Protein AF-A0AA42ZTS9-F1 (afdb_monomer)

pLDDT: mean 89.36, std 8.16, range [52.62, 97.88]

Sequence (287 aa):
LTEVYHARNALLFEAGFRDSETYERRFGPFAGTAGKYPSGHWLADGPSRFSRLIVNGEGRAWLFFPCSGEAECAYGPAGTGLQPAGAGTGAQWRASLAPGAGMPLEVTIARAEGGRLTLRANDRSTVFAKVPPPIDPAPAARSLVYLGPFAQVACQGPYAKVRQVWLWREGGRLYAVGIFAPLVAGRHAGFVQPVLLGEGARKGEAWTFDWERNGRSWTATIALSRPKPVLTLTRAGQAPEHAALEAAPVFRDEAIEFAPLTAKADWDHWFEIMLVGHFSAGDIPAC

Foldseek 3Di:
DVVLVQVQQQQLVCLCQAAPVSVCVVQNAQPADPLQALAAKWAFPDDDQWGIWHAHNQQWIKIWGDDDDNGIFIFGFDDRHWDDPDPDGRFKTWGWTHGPDDGTWIWMWGQDPPRWIWIDTDPDITIIDGDHRPYDPDHAAALKAWPAKWWDWDDDPQKIFIWMWTWIDRPPKIFIKIFTDIDGAQDKDPFTAIHGQGIFDDDPQWTKTWDDDPNWIKIWIWGCDPPFIKIWIDTPPDDIDIDGIDRDDQFDDSLRVSQPHRDVVSVCVSCVSSRVVDGTIGGHHHD

Solvent-accessible surface area (backbone atoms only — not comparable to full-atom values): 15553 Å² total; per-residue (Å²): 114,66,66,61,51,44,53,39,34,30,53,53,47,52,31,43,33,50,34,71,68,44,31,35,71,72,59,43,59,61,87,38,65,84,75,68,44,87,47,47,34,27,35,41,68,62,98,58,76,49,48,36,41,37,26,16,23,81,26,39,41,35,46,27,25,76,72,47,97,93,17,49,43,57,26,36,58,33,89,89,28,55,38,74,68,60,97,63,84,75,43,42,28,34,35,45,23,31,39,93,71,77,75,65,46,61,34,37,42,30,67,40,81,92,75,24,38,36,39,36,43,86,98,44,77,42,45,26,38,73,48,82,70,85,46,55,93,76,63,78,80,60,59,32,42,79,76,47,43,29,16,37,76,46,73,57,78,73,29,26,39,38,43,34,36,38,38,34,38,41,91,91,41,41,34,38,36,32,38,83,45,80,42,58,35,59,36,77,43,74,75,41,63,65,41,83,41,48,67,30,52,72,57,91,78,28,29,38,25,66,48,75,58,96,94,38,58,36,37,40,36,42,27,78,44,86,98,44,34,35,40,39,43,36,42,81,98,51,79,72,44,78,45,70,30,41,88,43,63,71,60,76,44,67,77,65,77,43,59,63,39,40,40,69,66,42,44,51,57,47,52,66,52,46,52,63,94,42,55,44,45,40,64,35,67,72,110

Structure (mmCIF, N/CA/C/O backbone):
data_AF-A0AA42ZTS9-F1
#
_entry.id   AF-A0AA42ZTS9-F1
#
loop_
_atom_site.group_PDB
_atom_site.id
_atom_site.type_symbol
_atom_site.label_atom_id
_atom_site.label_alt_id
_atom_site.label_comp_id
_atom_site.label_asym_id
_atom_site.label_entity_id
_atom_site.label_seq_id
_atom_site.pdbx_PDB_ins_code
_atom_site.Cartn_x
_atom_site.Cartn_y
_atom_site.Cartn_z
_atom_site.occupancy
_atom_site.B_iso_or_equiv
_atom_site.auth_seq_id
_atom_site.auth_comp_id
_atom_site.auth_asym_id
_atom_site.auth_atom_id
_atom_site.pdbx_PDB_model_num
ATOM 1 N N . LEU A 1 1 ? 18.422 -4.477 12.250 1.00 55.66 1 LEU A N 1
ATOM 2 C CA . LEU A 1 1 ? 17.834 -3.495 11.302 1.00 55.66 1 LEU A CA 1
ATOM 3 C C . LEU A 1 1 ? 17.889 -3.995 9.859 1.00 55.66 1 LEU A C 1
ATOM 5 O O . LEU A 1 1 ? 16.883 -3.874 9.178 1.00 55.66 1 LEU A O 1
ATOM 9 N N . THR A 1 2 ? 18.996 -4.592 9.405 1.00 71.69 2 THR A N 1
ATOM 10 C CA . THR A 1 2 ? 19.139 -5.147 8.044 1.00 71.69 2 THR A CA 1
ATOM 11 C C . THR A 1 2 ? 18.210 -6.333 7.769 1.00 71.69 2 THR A C 1
ATOM 13 O O . THR A 1 2 ? 17.468 -6.284 6.800 1.00 71.69 2 THR A O 1
ATOM 16 N N . GLU A 1 3 ? 18.153 -7.347 8.638 1.00 77.06 3 GLU A N 1
ATOM 17 C CA . GLU A 1 3 ? 17.309 -8.540 8.409 1.00 77.06 3 GLU A CA 1
ATOM 18 C C . GLU A 1 3 ? 15.811 -8.216 8.307 1.00 77.06 3 GLU A C 1
ATOM 20 O O . GLU A 1 3 ? 15.163 -8.618 7.347 1.00 77.06 3 GLU A O 1
ATOM 25 N N . VAL A 1 4 ? 15.273 -7.413 9.233 1.00 79.62 4 VAL A N 1
ATOM 26 C CA . VAL A 1 4 ? 13.866 -6.965 9.195 1.00 79.62 4 VAL A CA 1
ATOM 27 C C . VAL A 1 4 ? 13.576 -6.134 7.941 1.00 79.62 4 VAL A C 1
ATOM 29 O O . VAL A 1 4 ? 12.527 -6.291 7.326 1.00 79.62 4 VAL A O 1
ATOM 32 N N . TYR A 1 5 ? 14.511 -5.274 7.522 1.00 78.12 5 TYR A N 1
ATOM 33 C CA . TYR A 1 5 ? 14.383 -4.509 6.280 1.00 78.12 5 TYR A CA 1
ATOM 34 C C . TYR A 1 5 ? 14.333 -5.424 5.046 1.00 78.12 5 TYR A C 1
ATOM 36 O O . TYR A 1 5 ? 13.496 -5.232 4.166 1.00 78.12 5 TYR A O 1
ATOM 44 N N . HIS A 1 6 ? 15.193 -6.442 5.001 1.00 80.44 6 HIS A N 1
ATOM 45 C CA . HIS A 1 6 ? 15.236 -7.422 3.919 1.00 80.44 6 HIS A CA 1
ATOM 46 C C . HIS A 1 6 ? 13.965 -8.276 3.866 1.00 80.44 6 HIS A C 1
ATOM 48 O O . HIS A 1 6 ? 13.361 -8.383 2.800 1.00 80.44 6 HIS A O 1
ATOM 54 N N . ALA A 1 7 ? 13.506 -8.786 5.012 1.00 83.75 7 ALA A N 1
ATOM 55 C CA . ALA A 1 7 ? 12.255 -9.535 5.123 1.00 83.75 7 ALA A CA 1
ATOM 56 C C . ALA A 1 7 ? 11.049 -8.691 4.683 1.00 83.75 7 ALA A C 1
ATOM 58 O O . ALA A 1 7 ? 10.241 -9.134 3.873 1.00 83.75 7 ALA A O 1
ATOM 59 N N . ARG A 1 8 ? 10.972 -7.430 5.130 1.00 86.25 8 ARG A N 1
ATOM 60 C CA . ARG A 1 8 ? 9.928 -6.484 4.710 1.00 86.25 8 ARG A CA 1
ATOM 61 C C . ARG A 1 8 ? 9.909 -6.266 3.197 1.00 86.25 8 ARG A C 1
ATOM 63 O O . ARG A 1 8 ? 8.836 -6.229 2.601 1.00 86.25 8 ARG A O 1
ATOM 70 N N . ASN A 1 9 ? 11.071 -6.107 2.565 1.00 82.88 9 ASN A N 1
ATOM 71 C CA . ASN A 1 9 ? 11.133 -5.910 1.117 1.00 82.88 9 ASN A CA 1
ATOM 72 C C . ASN A 1 9 ? 10.752 -7.173 0.341 1.00 82.88 9 ASN A C 1
ATOM 74 O O . ASN A 1 9 ? 10.030 -7.053 -0.644 1.00 82.88 9 ASN A O 1
ATOM 78 N N . ALA A 1 10 ? 11.183 -8.356 0.793 1.00 84.94 10 ALA A N 1
ATOM 79 C CA . ALA A 1 10 ? 10.781 -9.631 0.198 1.00 84.94 10 ALA A CA 1
ATOM 80 C C . ALA A 1 10 ? 9.255 -9.805 0.250 1.00 84.94 10 ALA A C 1
ATOM 82 O O . ALA A 1 10 ? 8.614 -9.981 -0.783 1.00 84.94 10 ALA A O 1
ATOM 83 N N . LEU A 1 11 ? 8.665 -9.609 1.430 1.00 87.62 11 LEU A N 1
ATOM 84 C CA . LEU A 1 11 ? 7.222 -9.682 1.642 1.00 87.62 11 LEU A CA 1
ATOM 85 C C . LEU A 1 11 ? 6.450 -8.681 0.770 1.00 87.62 11 LEU A C 1
ATOM 87 O O . LEU A 1 11 ? 5.483 -9.043 0.099 1.00 87.62 11 LEU A O 1
ATOM 91 N N . LEU A 1 12 ? 6.883 -7.415 0.726 1.00 85.94 12 LEU A N 1
ATOM 92 C CA . LEU A 1 12 ? 6.269 -6.417 -0.153 1.00 85.94 12 LEU A CA 1
ATOM 93 C C . LEU A 1 12 ? 6.398 -6.798 -1.622 1.00 85.94 12 LEU A C 1
ATOM 95 O O . LEU A 1 12 ? 5.462 -6.558 -2.382 1.00 85.94 12 LEU A O 1
ATOM 99 N N . PHE A 1 13 ? 7.547 -7.323 -2.039 1.00 85.75 13 PHE A N 1
ATOM 100 C CA . PHE A 1 13 ? 7.760 -7.770 -3.405 1.00 85.75 13 PHE A CA 1
ATOM 101 C C . PHE A 1 13 ? 6.762 -8.874 -3.760 1.00 85.75 13 PHE A C 1
ATOM 103 O O . PHE A 1 13 ? 5.952 -8.672 -4.662 1.00 85.75 13 PHE A O 1
ATOM 110 N N . GLU A 1 14 ? 6.740 -9.968 -2.999 1.00 85.81 14 GLU A N 1
ATOM 111 C CA . GLU A 1 14 ? 5.834 -11.106 -3.195 1.00 85.81 14 GLU A CA 1
ATOM 112 C C . GLU A 1 14 ? 4.365 -10.677 -3.225 1.00 85.81 14 GLU A C 1
ATOM 114 O O . GLU A 1 14 ? 3.624 -11.021 -4.150 1.00 85.81 14 GLU A O 1
ATOM 119 N N . ALA A 1 15 ? 3.952 -9.836 -2.274 1.00 86.56 15 ALA A N 1
ATOM 120 C CA . ALA A 1 15 ? 2.592 -9.318 -2.213 1.00 86.56 15 ALA A CA 1
ATOM 121 C C . ALA A 1 15 ? 2.181 -8.591 -3.505 1.00 86.56 15 ALA A C 1
ATOM 123 O O . ALA A 1 15 ? 1.049 -8.741 -3.958 1.00 86.56 15 ALA A O 1
ATOM 124 N N . GLY A 1 16 ? 3.100 -7.848 -4.133 1.00 87.19 16 GLY A N 1
ATOM 125 C CA . GLY A 1 16 ? 2.846 -7.116 -5.377 1.00 87.19 16 GLY A CA 1
ATOM 126 C C . GLY A 1 16 ? 2.554 -7.996 -6.598 1.00 87.19 16 GLY A C 1
ATOM 127 O O . GLY A 1 16 ? 1.959 -7.502 -7.553 1.00 87.19 16 GLY A O 1
ATOM 128 N N . PHE A 1 17 ? 2.943 -9.274 -6.574 1.00 87.88 17 PHE A N 1
ATOM 129 C CA . PHE A 1 17 ? 2.731 -10.229 -7.673 1.00 87.88 17 PHE A CA 1
ATOM 130 C C . PHE A 1 17 ? 1.803 -11.389 -7.299 1.00 87.88 17 PHE A C 1
ATOM 132 O O . PHE A 1 17 ? 1.593 -12.285 -8.106 1.00 87.88 17 PHE A O 1
ATOM 139 N N . ARG A 1 18 ? 1.216 -11.372 -6.100 1.00 84.88 18 ARG A N 1
ATOM 140 C CA . ARG A 1 18 ? 0.368 -12.455 -5.589 1.00 84.88 18 ARG A CA 1
ATOM 141 C C . ARG A 1 18 ? -0.817 -12.794 -6.497 1.00 84.88 18 ARG A C 1
ATOM 143 O O . ARG A 1 18 ? -1.158 -13.958 -6.662 1.00 84.88 18 ARG A O 1
ATOM 150 N N . ASP A 1 19 ? -1.491 -11.776 -7.022 1.00 85.19 19 ASP A N 1
ATOM 1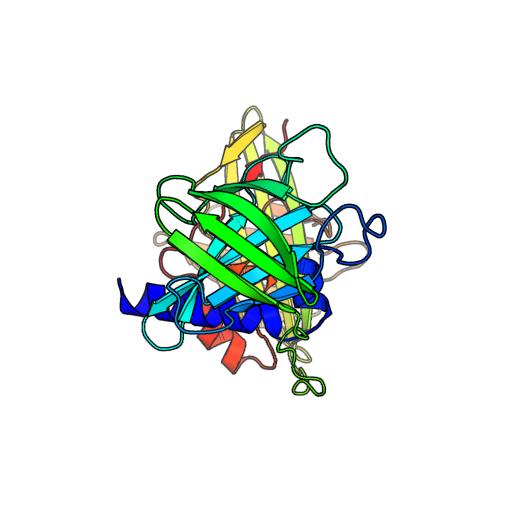51 C CA . ASP A 1 19 ? -2.687 -11.910 -7.854 1.00 85.19 19 ASP A CA 1
ATOM 152 C C . ASP A 1 19 ? -2.846 -10.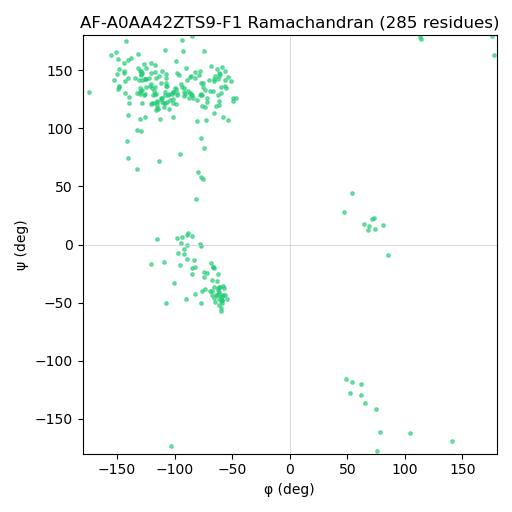690 -8.775 1.00 85.19 19 ASP A C 1
ATOM 154 O O . ASP A 1 19 ? -2.234 -9.641 -8.553 1.00 85.19 19 ASP A O 1
ATOM 158 N N . SER A 1 20 ? -3.678 -10.818 -9.814 1.00 85.31 20 SER A N 1
ATOM 159 C CA . SER A 1 20 ? -3.902 -9.748 -10.794 1.00 85.31 20 SER A CA 1
ATOM 160 C C . SER A 1 20 ? -4.490 -8.477 -10.181 1.00 85.31 20 SER A C 1
ATOM 162 O O . SER A 1 20 ? -4.090 -7.386 -10.577 1.00 85.31 20 SER A O 1
ATOM 164 N N . GLU A 1 21 ? -5.381 -8.600 -9.194 1.00 83.19 21 GLU A N 1
ATOM 165 C CA . GLU A 1 21 ? -5.999 -7.452 -8.516 1.00 83.19 21 GLU A CA 1
ATOM 166 C C . GLU A 1 21 ? -4.947 -6.622 -7.764 1.00 83.19 21 GLU A C 1
ATOM 168 O O . GLU A 1 21 ? -4.929 -5.396 -7.826 1.00 83.19 21 GLU A O 1
ATOM 173 N N . THR A 1 22 ? -4.029 -7.288 -7.070 1.00 85.00 22 THR A N 1
ATOM 174 C CA . THR A 1 22 ? -2.967 -6.655 -6.287 1.00 85.00 22 THR A CA 1
ATOM 175 C C . THR A 1 22 ? -1.895 -6.077 -7.195 1.00 85.00 22 THR A C 1
ATOM 177 O O . THR A 1 22 ? -1.424 -4.967 -6.945 1.00 85.00 22 THR A O 1
ATOM 180 N N . TYR A 1 23 ? -1.570 -6.779 -8.281 1.00 88.88 23 TYR A N 1
ATOM 181 C CA . TYR A 1 23 ? -0.681 -6.279 -9.322 1.00 88.88 23 TYR A CA 1
ATOM 182 C C . TYR A 1 23 ? -1.224 -4.983 -9.942 1.00 88.88 23 TYR A C 1
ATOM 184 O O . TYR A 1 23 ? -0.510 -3.982 -10.016 1.00 88.88 23 TYR A O 1
ATOM 192 N N . GLU A 1 24 ? -2.506 -4.959 -10.312 1.00 87.88 24 GLU A N 1
ATOM 193 C CA . GLU A 1 24 ? -3.164 -3.772 -10.861 1.00 87.88 24 GLU A CA 1
ATOM 194 C C . GLU A 1 24 ? -3.305 -2.652 -9.823 1.00 87.88 24 GLU A C 1
ATOM 196 O O . GLU A 1 24 ? -3.034 -1.495 -10.130 1.00 87.88 24 GLU A O 1
ATOM 201 N N . ARG A 1 25 ? -3.639 -2.964 -8.565 1.00 85.44 25 ARG A N 1
ATOM 202 C CA . ARG A 1 25 ? -3.705 -1.959 -7.491 1.00 85.44 25 ARG A CA 1
ATOM 203 C C . ARG A 1 25 ? -2.346 -1.307 -7.228 1.00 85.44 25 ARG A C 1
ATOM 205 O O . ARG A 1 25 ? -2.294 -0.111 -6.949 1.00 85.44 25 ARG A O 1
ATOM 212 N N . ARG A 1 26 ? -1.255 -2.073 -7.314 1.00 88.12 26 ARG A N 1
ATOM 213 C CA . ARG A 1 26 ? 0.107 -1.578 -7.079 1.00 88.12 26 ARG A CA 1
ATOM 214 C C . ARG A 1 26 ? 0.656 -0.774 -8.251 1.00 88.12 26 ARG A C 1
ATOM 216 O O . ARG A 1 26 ? 1.193 0.314 -8.059 1.00 88.12 26 ARG A O 1
ATOM 223 N N . PHE A 1 27 ? 0.570 -1.326 -9.456 1.00 90.50 27 PHE A N 1
ATOM 224 C CA . PHE A 1 27 ? 1.208 -0.742 -10.637 1.00 90.50 27 PHE A CA 1
ATOM 225 C C . PHE A 1 27 ? 0.250 0.116 -11.467 1.00 90.50 27 PHE A C 1
ATOM 227 O O . PHE A 1 27 ? 0.677 0.828 -12.373 1.00 90.50 27 PHE A O 1
ATOM 234 N N . GLY A 1 28 ? -1.037 0.123 -11.140 1.00 89.56 28 GLY A N 1
ATOM 235 C CA . GLY A 1 28 ? -2.071 0.775 -11.930 1.00 89.56 28 GLY A CA 1
ATOM 236 C C . GLY A 1 28 ? -2.432 -0.015 -13.195 1.00 89.56 28 GLY A C 1
ATOM 237 O O . GLY A 1 28 ? -1.895 -1.097 -13.455 1.00 89.56 28 GLY A O 1
ATOM 238 N N . PRO A 1 29 ? -3.339 0.537 -14.014 1.00 89.31 29 PRO A N 1
ATOM 239 C CA . PRO A 1 29 ? -3.846 -0.143 -15.197 1.00 89.31 29 PRO A CA 1
ATOM 240 C C . PRO A 1 29 ? -2.777 -0.254 -16.291 1.00 89.31 29 PRO A C 1
ATOM 242 O O . PRO A 1 29 ? -2.017 0.681 -16.555 1.00 89.31 29 PRO A O 1
ATOM 245 N N . PHE A 1 30 ? -2.751 -1.388 -16.994 1.00 87.44 30 PHE A N 1
ATOM 246 C CA . PHE A 1 30 ? -1.872 -1.611 -18.157 1.00 87.44 30 PHE A CA 1
ATOM 247 C C . PHE A 1 30 ? -2.560 -1.328 -19.498 1.00 87.44 30 PHE A C 1
ATOM 249 O O . PHE A 1 30 ? -1.881 -1.116 -20.509 1.00 87.44 30 PHE A O 1
ATOM 256 N N . ALA A 1 31 ? -3.895 -1.276 -19.500 1.00 77.56 31 ALA A N 1
ATOM 257 C CA . ALA A 1 31 ? -4.707 -0.822 -20.621 1.00 77.56 31 ALA A CA 1
ATOM 258 C C . ALA A 1 31 ? -4.615 0.713 -20.737 1.00 77.56 31 ALA A C 1
ATOM 260 O O . ALA A 1 31 ? -5.430 1.446 -20.190 1.00 77.56 31 ALA A O 1
ATOM 261 N N . GLY A 1 32 ? -3.560 1.204 -21.390 1.00 64.56 32 GLY A N 1
ATOM 262 C CA . GLY A 1 32 ? -3.348 2.629 -21.671 1.00 64.56 32 GLY A CA 1
ATOM 263 C C . GLY A 1 32 ? -3.652 3.005 -23.121 1.00 64.56 32 GLY A C 1
ATOM 264 O O . GLY A 1 32 ? -4.080 2.173 -23.921 1.00 64.56 32 GLY A O 1
ATOM 265 N N . THR A 1 33 ? -3.361 4.256 -23.498 1.00 64.38 33 THR A N 1
ATOM 266 C CA . THR A 1 33 ? -3.374 4.679 -24.908 1.00 64.38 33 THR A CA 1
ATOM 267 C C . THR A 1 33 ? -2.391 3.814 -25.697 1.00 64.38 33 THR A C 1
ATOM 269 O O . THR A 1 33 ? -1.174 3.919 -25.508 1.00 64.38 33 THR A O 1
ATOM 272 N N . ALA A 1 34 ? -2.920 2.936 -26.552 1.00 64.88 34 ALA A N 1
ATOM 273 C CA . ALA A 1 34 ? -2.133 1.959 -27.292 1.00 64.88 34 ALA A CA 1
ATOM 274 C C . ALA A 1 34 ? -0.934 2.627 -27.986 1.00 64.88 34 ALA A C 1
ATOM 276 O O . ALA A 1 34 ? -1.081 3.586 -28.740 1.00 64.88 34 ALA A O 1
ATOM 277 N N . GLY A 1 35 ? 0.271 2.134 -27.693 1.00 70.12 35 GLY A N 1
ATOM 278 C CA . GLY A 1 35 ? 1.510 2.596 -28.320 1.00 70.12 35 GLY A CA 1
ATOM 279 C C . GLY A 1 35 ? 2.178 3.831 -27.702 1.00 70.12 35 GLY A C 1
ATOM 280 O O . GLY A 1 35 ? 3.324 4.094 -28.060 1.00 70.12 35 GLY A O 1
ATOM 281 N N . LYS A 1 36 ? 1.552 4.549 -26.752 1.00 83.56 36 LYS A N 1
ATOM 282 C CA . LYS A 1 36 ? 2.153 5.756 -26.138 1.00 83.56 36 LYS A CA 1
ATOM 283 C C . LYS A 1 36 ? 3.378 5.444 -25.268 1.00 83.56 36 LYS A C 1
ATOM 285 O O . LYS A 1 36 ? 4.392 6.139 -25.340 1.00 83.56 36 LYS A O 1
ATOM 290 N N . TYR A 1 37 ? 3.280 4.394 -24.460 1.00 89.19 37 TYR A N 1
ATOM 291 C CA . TYR A 1 37 ? 4.327 3.943 -23.542 1.00 89.19 37 TYR A CA 1
ATOM 292 C C . TYR A 1 37 ? 4.641 2.465 -23.781 1.00 89.19 37 TYR A C 1
ATOM 294 O O . TYR A 1 37 ? 3.786 1.731 -24.289 1.00 89.19 37 TYR A O 1
ATOM 302 N N . PRO A 1 38 ? 5.849 1.989 -23.432 1.00 91.00 38 PRO A N 1
ATOM 303 C CA . PRO A 1 38 ? 6.193 0.579 -23.539 1.00 91.00 38 PRO A CA 1
ATOM 304 C C . PRO A 1 38 ? 5.610 -0.199 -22.347 1.00 91.00 38 PRO A C 1
ATOM 306 O O . PRO A 1 38 ? 6.345 -0.744 -21.525 1.00 91.00 38 PRO A O 1
ATOM 309 N N . SER A 1 39 ? 4.280 -0.219 -22.229 1.00 92.31 39 SER A N 1
ATOM 310 C CA . SER A 1 39 ? 3.607 -0.817 -21.080 1.00 92.31 39 SER A CA 1
ATOM 311 C C . SER A 1 39 ? 3.824 -2.330 -21.008 1.00 92.31 39 SER A C 1
ATOM 313 O O . SER A 1 39 ? 3.826 -3.053 -22.017 1.00 92.31 39 SER A O 1
ATOM 315 N N . GLY A 1 40 ? 4.016 -2.814 -19.788 1.00 93.69 40 GLY A N 1
ATOM 316 C CA . GLY A 1 40 ? 4.174 -4.217 -19.467 1.00 93.69 40 GLY A CA 1
ATOM 317 C C . GLY A 1 40 ? 5.209 -4.474 -18.389 1.00 93.69 40 GLY A C 1
ATOM 318 O O . GLY A 1 40 ? 5.714 -3.570 -17.718 1.00 93.69 40 GLY A O 1
ATOM 319 N N . HIS A 1 41 ? 5.509 -5.757 -18.268 1.00 95.94 41 HIS A N 1
ATOM 320 C CA . HIS A 1 41 ? 6.469 -6.305 -17.341 1.00 95.94 41 HIS A CA 1
ATOM 321 C C . HIS A 1 41 ? 7.705 -6.767 -18.109 1.00 95.94 41 HIS A C 1
ATOM 323 O O . HIS A 1 41 ? 7.602 -7.502 -19.092 1.00 95.94 41 HIS A O 1
ATOM 329 N N . TRP A 1 42 ? 8.873 -6.327 -17.663 1.00 96.75 42 TRP A N 1
ATOM 330 C CA . TRP A 1 42 ? 10.127 -6.506 -18.378 1.00 96.75 42 TRP A CA 1
ATOM 331 C C . TRP A 1 42 ? 11.185 -7.079 -17.435 1.00 96.75 42 TRP A C 1
ATOM 333 O O . TRP A 1 42 ? 11.390 -6.544 -16.348 1.00 96.75 42 TRP A O 1
ATOM 343 N N . LEU A 1 43 ? 11.859 -8.156 -17.838 1.00 96.88 43 LEU A N 1
ATOM 344 C CA . LEU A 1 43 ? 12.966 -8.772 -17.097 1.00 96.88 43 LEU A CA 1
ATOM 345 C C . LEU A 1 43 ? 14.295 -8.489 -17.783 1.00 96.88 43 LEU A C 1
ATOM 347 O O . LEU A 1 43 ? 14.340 -8.390 -19.008 1.00 96.88 43 LEU A O 1
ATOM 351 N N . ALA A 1 44 ? 15.360 -8.346 -16.998 1.00 96.19 44 ALA A N 1
ATOM 352 C CA . ALA A 1 44 ? 16.699 -8.145 -17.532 1.00 96.19 44 ALA A CA 1
ATOM 353 C C . ALA A 1 44 ? 17.120 -9.329 -18.418 1.00 96.19 44 ALA A C 1
ATOM 355 O O . ALA A 1 44 ? 16.998 -10.490 -18.031 1.00 96.19 44 ALA A O 1
ATOM 356 N N . ASP A 1 45 ? 17.614 -9.016 -19.612 1.00 94.50 45 ASP A N 1
ATOM 357 C CA . ASP A 1 45 ? 18.113 -9.976 -20.595 1.00 94.50 45 ASP A CA 1
ATOM 358 C C . ASP A 1 45 ? 19.637 -10.101 -20.438 1.00 94.50 45 ASP A C 1
ATOM 360 O O . ASP A 1 45 ? 20.416 -9.464 -21.150 1.00 94.50 45 ASP A O 1
ATOM 364 N N . GLY A 1 46 ? 20.052 -10.849 -19.411 1.00 89.62 46 GLY A N 1
ATOM 365 C CA . GLY A 1 46 ? 21.452 -11.070 -19.035 1.00 89.62 46 GLY A CA 1
ATOM 366 C C . GLY A 1 46 ? 21.852 -10.458 -17.682 1.00 89.62 46 GLY A C 1
ATOM 367 O O . GLY A 1 46 ? 21.029 -9.837 -17.004 1.00 89.62 46 GLY A O 1
ATOM 368 N N . PRO A 1 47 ? 23.119 -10.637 -17.252 1.00 86.44 47 PRO A N 1
ATOM 369 C CA . PRO A 1 47 ? 23.598 -10.139 -15.964 1.00 86.44 47 PRO A CA 1
ATOM 370 C C . PRO A 1 47 ? 23.502 -8.612 -15.869 1.00 86.44 47 PRO A C 1
ATOM 372 O O . PRO A 1 47 ? 24.131 -7.887 -16.640 1.00 86.44 47 PRO A O 1
ATOM 375 N N . SER A 1 48 ? 22.741 -8.113 -14.896 1.00 90.69 48 SER A N 1
ATOM 376 C CA . SER A 1 48 ? 22.598 -6.680 -14.643 1.00 90.69 48 SER A CA 1
ATOM 377 C C . SER A 1 48 ? 22.355 -6.380 -13.165 1.00 90.69 48 SER A C 1
ATOM 379 O O . SER A 1 48 ? 21.922 -7.232 -12.394 1.00 90.69 48 SER A O 1
ATOM 381 N N . ARG A 1 49 ? 22.626 -5.130 -12.772 1.00 89.50 49 ARG A N 1
ATOM 382 C CA . ARG A 1 49 ? 22.248 -4.581 -11.463 1.00 89.50 49 ARG A CA 1
ATOM 383 C C . ARG A 1 49 ? 20.733 -4.429 -11.326 1.00 89.50 49 ARG A C 1
ATOM 385 O O . ARG A 1 49 ? 20.224 -4.487 -10.213 1.00 89.50 49 ARG A O 1
ATOM 392 N N . PHE A 1 50 ? 20.034 -4.180 -12.427 1.00 94.38 50 PHE A N 1
ATOM 393 C CA . PHE A 1 50 ? 18.581 -4.091 -12.436 1.00 94.38 50 PHE A CA 1
ATOM 394 C C . PHE A 1 50 ? 18.018 -5.413 -12.922 1.00 94.38 50 PHE A C 1
ATOM 396 O O . PHE A 1 50 ? 18.488 -5.941 -13.924 1.00 94.38 50 PHE A O 1
ATOM 403 N N . SER A 1 51 ? 17.019 -5.931 -12.224 1.00 94.56 51 SER A N 1
ATOM 404 C CA . SER A 1 51 ? 16.430 -7.236 -12.513 1.00 94.56 51 SER A CA 1
ATOM 405 C C . SER A 1 51 ? 15.122 -7.120 -13.290 1.00 94.56 51 SER A C 1
ATOM 407 O O . SER A 1 51 ? 14.828 -7.960 -14.142 1.00 94.56 51 SER A O 1
ATOM 409 N N . ARG A 1 52 ? 14.344 -6.057 -13.044 1.00 95.62 52 ARG A N 1
ATOM 410 C CA . ARG A 1 52 ? 13.007 -5.889 -13.621 1.00 95.62 52 ARG A CA 1
ATOM 411 C C . ARG A 1 52 ? 12.648 -4.425 -13.823 1.00 95.62 52 ARG A C 1
ATOM 413 O O . ARG A 1 52 ? 13.008 -3.565 -13.024 1.00 95.62 52 ARG A O 1
ATOM 420 N N . LEU A 1 53 ? 11.889 -4.160 -14.873 1.00 96.88 53 LEU A N 1
ATOM 421 C CA . LEU A 1 53 ? 11.260 -2.878 -15.155 1.00 96.88 53 LEU A CA 1
ATOM 422 C C . LEU A 1 53 ? 9.762 -3.121 -15.357 1.00 96.88 53 LEU A C 1
ATOM 424 O O . LEU A 1 53 ? 9.363 -3.988 -16.130 1.00 96.88 53 LEU A O 1
ATOM 428 N N . ILE A 1 54 ? 8.924 -2.352 -14.674 1.00 96.44 54 ILE A N 1
ATOM 429 C CA . ILE A 1 54 ? 7.472 -2.366 -14.868 1.00 96.44 54 ILE A CA 1
ATOM 430 C C . ILE A 1 54 ? 7.062 -0.988 -15.354 1.00 96.44 54 ILE A C 1
ATOM 432 O O . ILE A 1 54 ? 7.451 0.009 -14.753 1.00 96.44 54 ILE A O 1
ATOM 436 N N . VAL A 1 55 ? 6.290 -0.931 -16.437 1.00 95.12 55 VAL A N 1
ATOM 437 C CA . VAL A 1 55 ? 5.727 0.311 -16.980 1.00 95.12 55 VAL A CA 1
ATOM 438 C C . VAL A 1 55 ? 4.230 0.114 -17.162 1.00 95.12 55 VAL A C 1
ATOM 440 O O . VAL A 1 55 ? 3.820 -0.794 -17.882 1.00 95.12 55 VAL A O 1
ATOM 443 N N . ASN A 1 56 ? 3.404 0.943 -16.533 1.00 94.12 56 ASN A N 1
ATOM 444 C CA . ASN A 1 56 ? 1.952 0.836 -16.678 1.00 94.12 56 ASN A CA 1
ATOM 445 C C . ASN A 1 56 ? 1.437 1.583 -17.928 1.00 94.12 56 ASN A C 1
ATOM 447 O O . ASN A 1 56 ? 2.204 2.189 -18.683 1.00 94.12 56 ASN A O 1
ATOM 451 N N . GLY A 1 57 ? 0.126 1.535 -18.171 1.00 90.88 57 GLY A N 1
ATOM 452 C CA . GLY A 1 57 ? -0.523 2.186 -19.315 1.00 90.88 57 GLY A CA 1
ATOM 453 C C . GLY A 1 57 ? -0.476 3.719 -19.280 1.00 90.88 57 GLY A C 1
ATOM 454 O O . GLY A 1 57 ? -0.606 4.364 -20.320 1.00 90.88 57 GLY A O 1
ATOM 455 N N . GLU A 1 58 ? -0.235 4.301 -18.108 1.00 91.06 58 GLU A N 1
ATOM 456 C CA . GLU A 1 58 ? -0.113 5.745 -17.878 1.00 91.06 58 GLU A CA 1
ATOM 457 C C . GLU A 1 58 ? 1.337 6.240 -17.990 1.00 91.06 58 GLU A C 1
ATOM 459 O O . GLU A 1 58 ? 1.593 7.439 -17.907 1.00 91.06 58 GLU A O 1
ATOM 464 N N . GLY A 1 59 ? 2.299 5.333 -18.193 1.00 91.44 59 GLY A N 1
ATOM 465 C CA . GLY A 1 59 ? 3.719 5.665 -18.273 1.00 91.44 59 GLY A CA 1
ATOM 466 C C . GLY A 1 59 ? 4.394 5.833 -16.911 1.00 91.44 59 GLY A C 1
ATOM 467 O O . GLY A 1 59 ? 5.488 6.387 -16.845 1.00 91.44 59 GLY A O 1
ATOM 468 N N . ARG A 1 60 ? 3.793 5.358 -15.816 1.00 94.19 60 ARG A N 1
ATOM 469 C CA . ARG A 1 60 ? 4.487 5.232 -14.525 1.00 94.19 60 ARG A CA 1
ATOM 470 C C . ARG A 1 60 ? 5.419 4.028 -14.579 1.00 94.19 60 ARG A C 1
ATOM 472 O O . ARG A 1 60 ? 5.050 2.996 -15.140 1.00 94.19 60 ARG A O 1
ATOM 479 N N . ALA A 1 61 ? 6.619 4.172 -14.022 1.00 95.00 61 ALA A N 1
ATOM 480 C CA . ALA A 1 61 ? 7.661 3.158 -14.095 1.00 95.00 61 ALA A CA 1
ATOM 481 C C . ALA A 1 61 ? 8.187 2.771 -12.708 1.00 95.00 61 ALA A C 1
ATOM 483 O O . ALA A 1 61 ? 8.353 3.629 -11.843 1.00 95.00 61 ALA A O 1
ATOM 484 N N . TRP A 1 62 ? 8.485 1.483 -12.538 1.00 95.38 62 TRP A N 1
ATOM 485 C CA . TRP A 1 62 ? 9.148 0.916 -11.368 1.00 95.38 62 TRP A CA 1
ATOM 486 C C . TRP A 1 62 ? 10.365 0.119 -11.820 1.00 95.38 62 TRP A C 1
ATOM 488 O O . TRP A 1 62 ? 10.249 -0.740 -12.696 1.00 95.38 62 TRP A O 1
ATOM 498 N N . LEU A 1 63 ? 11.520 0.393 -11.223 1.00 95.31 63 LEU A N 1
ATOM 499 C CA . LEU A 1 63 ? 12.783 -0.261 -11.550 1.00 95.31 63 LEU A CA 1
ATOM 500 C C . LEU A 1 63 ? 13.281 -1.048 -10.343 1.00 95.31 63 LEU A C 1
ATOM 502 O O . LEU A 1 63 ? 13.606 -0.460 -9.311 1.00 95.31 63 LEU A O 1
ATOM 506 N N . PHE A 1 64 ? 13.352 -2.365 -10.488 1.00 93.88 64 PHE A N 1
ATOM 507 C CA . PHE A 1 64 ? 13.754 -3.274 -9.426 1.00 93.88 64 PHE A CA 1
ATOM 508 C C . PHE A 1 64 ? 15.224 -3.660 -9.551 1.00 93.88 64 PHE A C 1
ATOM 510 O O . PHE A 1 64 ? 15.782 -3.755 -10.650 1.00 93.88 64 PHE A O 1
ATOM 517 N N . PHE A 1 65 ? 15.846 -3.886 -8.402 1.00 91.69 65 PHE A N 1
ATOM 518 C CA . PHE A 1 65 ? 17.218 -4.348 -8.276 1.00 91.69 65 PHE A CA 1
ATOM 519 C C . PHE A 1 65 ? 17.340 -5.303 -7.082 1.00 91.69 65 PHE A C 1
ATOM 521 O O . PHE A 1 65 ? 16.653 -5.104 -6.075 1.00 91.69 65 PHE A O 1
ATOM 528 N N . PRO A 1 66 ? 18.231 -6.306 -7.142 1.00 89.75 66 PRO A N 1
ATOM 529 C CA . PRO A 1 66 ? 18.515 -7.154 -5.992 1.00 89.75 66 PRO A CA 1
ATOM 530 C C . PRO A 1 66 ? 19.097 -6.311 -4.856 1.00 89.75 66 PRO A C 1
ATOM 532 O O . PRO A 1 66 ? 20.058 -5.566 -5.071 1.00 89.75 66 PRO A O 1
ATOM 535 N N . CYS A 1 67 ? 18.536 -6.416 -3.652 1.00 83.06 67 CYS A N 1
ATOM 536 C CA . CYS A 1 67 ? 19.071 -5.716 -2.480 1.00 83.06 67 CYS A CA 1
ATOM 537 C C . CYS A 1 67 ? 19.481 -6.637 -1.328 1.00 83.06 67 CYS A C 1
ATOM 539 O O . CYS A 1 67 ? 20.254 -6.201 -0.476 1.00 83.06 67 CYS A O 1
ATOM 541 N N . SER A 1 68 ? 19.037 -7.898 -1.313 1.00 74.88 68 SER A N 1
ATOM 542 C CA . SER A 1 68 ? 19.502 -8.914 -0.356 1.00 74.88 68 SER A CA 1
ATOM 543 C C . SER A 1 68 ? 18.936 -10.290 -0.662 1.00 74.88 68 SER A C 1
ATOM 545 O O . SER A 1 68 ? 17.718 -10.401 -0.758 1.00 74.88 68 SER A O 1
ATOM 547 N N . GLY A 1 69 ? 19.771 -11.332 -0.696 1.00 76.00 69 GLY A N 1
ATOM 548 C CA . GLY A 1 69 ? 19.299 -12.713 -0.861 1.00 76.00 69 GLY A CA 1
ATOM 549 C C . GLY A 1 69 ? 18.312 -12.838 -2.025 1.00 76.00 69 GLY A C 1
ATOM 550 O O . GLY A 1 69 ? 18.672 -12.553 -3.164 1.00 76.00 69 GLY A O 1
ATOM 551 N N . GLU A 1 70 ? 17.066 -13.190 -1.707 1.00 73.12 70 GLU A N 1
ATOM 552 C CA . GLU A 1 70 ? 15.954 -13.359 -2.656 1.00 73.12 70 GLU A CA 1
ATOM 553 C C . GLU A 1 70 ? 15.063 -12.104 -2.817 1.00 73.12 70 GLU A C 1
ATOM 555 O O . GLU A 1 70 ? 14.096 -12.116 -3.573 1.00 73.12 70 GLU A O 1
ATOM 560 N N . ALA A 1 71 ? 15.380 -10.997 -2.137 1.00 77.19 71 ALA A N 1
ATOM 561 C CA . ALA A 1 71 ? 14.577 -9.775 -2.136 1.00 77.19 71 ALA A CA 1
ATOM 562 C C . ALA A 1 71 ? 14.990 -8.773 -3.228 1.00 77.19 71 ALA A C 1
ATOM 564 O O . ALA A 1 71 ? 16.167 -8.404 -3.371 1.00 77.19 71 ALA A O 1
ATOM 565 N N . GLU A 1 72 ? 13.985 -8.232 -3.921 1.00 87.44 72 GLU A N 1
ATOM 566 C CA . GLU A 1 72 ? 14.130 -7.080 -4.809 1.00 87.44 72 GLU A CA 1
ATOM 567 C C . GLU A 1 72 ? 13.674 -5.794 -4.107 1.00 87.44 72 GLU A C 1
ATOM 569 O O . GLU A 1 72 ? 12.605 -5.723 -3.500 1.00 87.44 72 GLU A O 1
ATOM 574 N N . CYS A 1 73 ? 14.476 -4.743 -4.234 1.00 87.56 73 CYS A N 1
ATOM 575 C CA . CYS A 1 73 ? 14.096 -3.381 -3.883 1.00 87.56 73 CYS A CA 1
ATOM 576 C C . CYS A 1 73 ? 13.676 -2.635 -5.150 1.00 87.56 73 CYS A C 1
ATOM 578 O O . CYS A 1 73 ? 14.091 -2.996 -6.250 1.00 87.56 73 CYS A O 1
ATOM 580 N N . ALA A 1 74 ? 12.882 -1.572 -5.006 1.00 90.44 74 ALA A N 1
ATOM 581 C CA . ALA A 1 74 ? 12.373 -0.815 -6.144 1.00 90.44 74 ALA A CA 1
ATOM 582 C C . ALA A 1 74 ? 12.643 0.686 -6.021 1.00 90.44 74 ALA A C 1
ATOM 584 O O . ALA A 1 74 ? 12.484 1.282 -4.955 1.00 90.44 74 ALA A O 1
ATOM 585 N N . TYR A 1 75 ? 12.973 1.297 -7.155 1.00 92.00 75 TYR A N 1
ATOM 586 C CA . TYR A 1 75 ? 12.697 2.705 -7.400 1.00 92.00 75 TYR A CA 1
ATOM 587 C C . TYR A 1 75 ? 11.287 2.814 -7.981 1.00 92.00 75 TYR A C 1
ATOM 589 O O . TYR A 1 75 ? 10.972 2.141 -8.964 1.00 92.00 75 TYR A O 1
ATOM 597 N N . GLY A 1 76 ? 10.438 3.629 -7.364 1.00 90.69 76 GLY A N 1
ATOM 598 C CA . GLY A 1 76 ? 9.089 3.91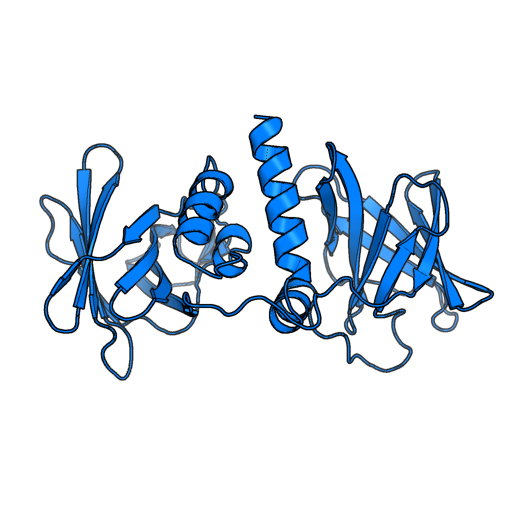7 -7.840 1.00 90.69 76 GLY A CA 1
ATOM 599 C C . GLY A 1 76 ? 9.032 5.171 -8.716 1.00 90.69 76 GLY A C 1
ATOM 600 O O . GLY A 1 76 ? 10.029 5.876 -8.868 1.00 90.69 76 GLY A O 1
ATOM 601 N N . PRO A 1 77 ? 7.864 5.493 -9.285 1.00 88.31 77 PRO A N 1
ATOM 602 C CA . PRO A 1 77 ? 7.691 6.690 -10.100 1.00 88.31 77 PRO A CA 1
ATOM 603 C C . PRO A 1 77 ? 7.831 7.959 -9.249 1.00 88.31 77 PRO A C 1
ATOM 605 O O . PRO A 1 77 ? 7.180 8.077 -8.211 1.00 88.31 77 PRO A O 1
ATOM 608 N N . ALA A 1 78 ? 8.617 8.933 -9.717 1.00 82.44 78 ALA A N 1
ATOM 609 C CA . ALA A 1 78 ? 8.609 10.297 -9.194 1.00 82.44 78 ALA A CA 1
ATOM 610 C C . ALA A 1 78 ? 7.931 11.246 -10.199 1.00 82.44 78 ALA A C 1
ATOM 612 O O . ALA A 1 78 ? 8.171 11.174 -11.406 1.00 82.44 78 ALA A O 1
ATOM 613 N N . GLY A 1 79 ? 7.074 12.146 -9.710 1.00 78.12 79 GLY A N 1
ATOM 614 C CA . GLY A 1 79 ? 6.430 13.167 -10.543 1.00 78.12 79 GLY A CA 1
ATOM 615 C C . GLY A 1 79 ? 5.461 12.609 -11.598 1.00 78.12 79 GLY A C 1
ATOM 616 O O . GLY A 1 79 ? 4.642 11.740 -11.310 1.00 78.12 79 GLY A O 1
ATOM 617 N N . THR A 1 80 ? 5.529 13.144 -12.821 1.00 78.75 80 THR A N 1
ATOM 618 C CA . THR A 1 80 ? 4.537 12.946 -13.900 1.00 78.75 80 THR A CA 1
ATOM 619 C C . THR A 1 80 ? 4.739 11.678 -14.748 1.00 78.75 80 THR A C 1
ATOM 621 O O . THR A 1 80 ? 4.051 11.505 -15.754 1.00 78.75 80 THR A O 1
ATOM 624 N N . GLY A 1 81 ? 5.665 10.786 -14.374 1.00 87.56 81 GLY A N 1
ATOM 625 C CA . GLY A 1 81 ? 5.972 9.557 -15.122 1.00 87.56 81 GLY A CA 1
ATOM 626 C C . GLY A 1 81 ? 6.851 9.784 -16.361 1.00 87.56 81 GLY A C 1
ATOM 627 O O . GLY A 1 81 ? 7.537 10.799 -16.476 1.00 87.56 81 GLY A O 1
ATOM 628 N N . LEU A 1 82 ? 6.853 8.820 -17.287 1.00 91.38 82 LEU A N 1
ATOM 629 C CA . LEU A 1 82 ? 7.686 8.827 -18.492 1.00 91.38 82 LEU A CA 1
ATOM 630 C C . LEU A 1 82 ? 7.374 10.019 -19.406 1.00 91.38 82 LEU A C 1
ATOM 632 O O . LEU A 1 82 ? 6.259 10.166 -19.912 1.00 91.38 82 LEU A O 1
ATOM 636 N N . GLN A 1 83 ? 8.404 10.812 -19.695 1.00 91.06 83 GLN A N 1
ATOM 637 C CA . GLN A 1 83 ? 8.357 11.939 -20.624 1.00 91.06 83 GLN A CA 1
ATOM 638 C C . GLN A 1 83 ? 9.107 11.600 -21.917 1.00 91.06 83 GLN A C 1
ATOM 640 O O . GLN A 1 83 ? 10.200 11.036 -21.843 1.00 91.06 83 GLN A O 1
ATOM 645 N N . PRO A 1 84 ? 8.579 11.928 -23.108 1.00 88.44 84 PRO A N 1
ATOM 646 C CA . PRO A 1 84 ? 9.304 11.747 -24.364 1.00 88.44 84 PRO A CA 1
ATOM 647 C C . PRO A 1 84 ? 10.661 12.466 -24.348 1.00 88.44 84 PRO A C 1
ATOM 649 O O . PRO A 1 84 ? 10.755 13.622 -23.941 1.00 88.44 84 PRO A O 1
ATOM 652 N N . ALA A 1 85 ? 11.721 11.797 -24.802 1.00 82.50 85 ALA A N 1
ATOM 653 C CA . ALA A 1 85 ? 13.084 12.340 -24.770 1.00 82.50 85 ALA A CA 1
ATOM 654 C C . ALA A 1 85 ? 13.476 13.163 -26.021 1.00 82.50 85 ALA A C 1
ATOM 656 O O . ALA A 1 85 ? 14.650 13.500 -26.178 1.00 82.50 85 ALA A O 1
ATOM 657 N N . GLY A 1 86 ? 12.526 13.487 -26.908 1.00 69.50 86 GLY A N 1
ATOM 658 C CA . GLY A 1 86 ? 12.750 14.257 -28.138 1.00 69.50 86 GLY A CA 1
ATOM 659 C C . GLY A 1 86 ? 11.494 14.384 -29.011 1.00 69.50 86 GLY A C 1
ATOM 660 O O . GLY A 1 86 ? 10.444 13.845 -28.672 1.00 69.50 86 GLY A O 1
ATOM 661 N N . ALA A 1 87 ? 11.612 15.083 -30.147 1.00 54.62 87 ALA A N 1
ATO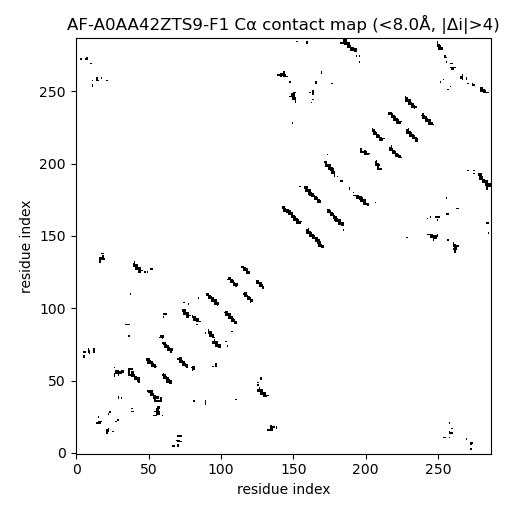M 662 C CA . ALA A 1 87 ? 10.512 15.350 -31.089 1.00 54.62 87 ALA A CA 1
ATOM 663 C C . ALA A 1 87 ? 10.136 14.153 -31.997 1.00 54.62 87 ALA A C 1
ATOM 665 O O . ALA A 1 87 ? 9.224 14.255 -32.814 1.00 54.62 87 ALA A O 1
ATOM 666 N N . GLY A 1 88 ? 10.844 13.026 -31.875 1.00 55.44 88 GLY A N 1
ATOM 667 C CA . GLY A 1 88 ? 10.603 11.806 -32.647 1.00 55.44 88 GLY A CA 1
ATOM 668 C C . GLY A 1 88 ? 9.613 10.850 -31.976 1.00 55.44 88 GLY A C 1
ATOM 669 O O . GLY A 1 88 ? 9.497 10.792 -30.753 1.00 55.44 88 GLY A O 1
ATOM 670 N N . THR A 1 89 ? 8.915 10.067 -32.795 1.00 52.62 89 THR A N 1
ATOM 671 C CA . THR A 1 89 ? 7.889 9.089 -32.406 1.00 52.62 89 THR A CA 1
ATOM 672 C C . THR A 1 89 ? 8.381 8.089 -31.350 1.00 52.62 89 THR A C 1
ATOM 674 O O . THR A 1 89 ? 9.144 7.186 -31.677 1.00 52.62 89 THR A O 1
ATOM 677 N N . GLY A 1 90 ? 7.922 8.215 -30.098 1.00 60.06 90 GLY A N 1
ATOM 678 C CA . GLY A 1 90 ? 7.667 7.105 -29.156 1.00 60.06 90 GLY A CA 1
ATOM 679 C C . GLY A 1 90 ? 8.738 6.016 -28.973 1.00 60.06 90 GLY A C 1
ATOM 680 O O . GLY A 1 90 ? 8.380 4.878 -28.675 1.00 60.06 90 GLY A O 1
ATOM 681 N N . ALA A 1 91 ? 10.020 6.322 -29.176 1.00 80.75 91 ALA A N 1
ATOM 682 C CA . ALA A 1 91 ? 11.109 5.344 -29.097 1.00 80.75 91 ALA A CA 1
ATOM 683 C C . ALA A 1 91 ? 12.001 5.536 -27.867 1.00 80.75 91 ALA A C 1
ATOM 685 O O . ALA A 1 91 ? 12.764 4.632 -27.536 1.00 80.75 91 ALA A O 1
ATOM 686 N N . GLN A 1 92 ? 11.912 6.686 -27.191 1.00 91.62 92 GLN A N 1
ATOM 687 C CA . GLN A 1 92 ? 12.752 7.015 -26.047 1.00 91.62 92 GLN A CA 1
ATOM 688 C C . GLN A 1 92 ? 12.019 7.910 -25.044 1.00 91.62 92 GLN A C 1
ATOM 690 O O . GLN A 1 92 ? 11.376 8.894 -25.414 1.00 91.62 92 GLN A O 1
ATOM 695 N N . TRP A 1 93 ? 12.174 7.590 -23.765 1.00 93.38 93 TRP A N 1
ATOM 696 C CA . TRP A 1 93 ? 11.566 8.280 -22.638 1.00 93.38 93 TRP A CA 1
ATOM 697 C C . TRP A 1 93 ? 12.605 8.578 -21.563 1.00 93.38 93 TRP A C 1
ATOM 699 O O . TRP A 1 93 ? 13.575 7.838 -21.403 1.00 93.38 93 TRP A O 1
ATOM 709 N N . ARG A 1 94 ? 12.376 9.646 -20.806 1.00 94.06 94 ARG A N 1
ATOM 710 C CA . ARG A 1 94 ? 13.087 9.980 -19.571 1.00 94.06 94 ARG A CA 1
ATOM 711 C C . ARG A 1 94 ? 12.128 9.898 -18.394 1.00 94.06 94 ARG A C 1
ATOM 713 O O . ARG A 1 94 ? 10.949 10.221 -18.539 1.00 94.06 94 ARG A O 1
ATOM 720 N N . ALA A 1 95 ? 12.632 9.474 -17.247 1.00 93.62 95 ALA A N 1
ATOM 721 C CA . ALA A 1 95 ? 11.899 9.508 -15.991 1.00 93.62 95 ALA A CA 1
ATOM 722 C C . ALA A 1 95 ? 12.860 9.719 -14.822 1.00 93.62 95 ALA A C 1
ATOM 724 O O . ALA A 1 95 ? 14.001 9.261 -14.864 1.00 93.62 95 ALA A O 1
ATOM 725 N N . SER A 1 96 ? 12.342 10.347 -13.773 1.00 93.75 96 SER A N 1
ATOM 726 C CA . SER A 1 96 ? 12.954 10.352 -12.451 1.00 93.75 96 SER A CA 1
ATOM 727 C C . SER A 1 96 ? 12.260 9.287 -11.607 1.00 93.75 96 SER A C 1
ATOM 729 O O . SER A 1 96 ? 11.026 9.234 -11.568 1.00 93.75 96 SER A O 1
ATOM 731 N N . LEU A 1 97 ? 13.029 8.400 -10.977 1.00 94.00 97 LEU A N 1
ATOM 732 C CA . LEU A 1 97 ? 12.499 7.325 -10.141 1.00 94.00 97 LEU A CA 1
ATOM 733 C C . LEU A 1 97 ? 12.922 7.529 -8.685 1.00 94.00 97 LEU A C 1
ATOM 735 O O . LEU A 1 97 ? 14.111 7.597 -8.384 1.00 94.00 97 LEU A O 1
ATOM 739 N N . ALA A 1 98 ? 11.966 7.613 -7.764 1.00 90.19 98 ALA A N 1
ATOM 740 C CA . ALA A 1 98 ? 12.240 7.836 -6.348 1.00 90.19 98 ALA A CA 1
ATOM 741 C C . ALA A 1 98 ? 12.503 6.507 -5.619 1.00 90.19 98 ALA A C 1
ATOM 743 O O . ALA A 1 98 ? 11.705 5.572 -5.748 1.00 90.19 98 ALA A O 1
ATOM 744 N N . PRO A 1 99 ? 13.583 6.388 -4.831 1.00 83.50 99 PRO A N 1
ATOM 745 C CA . PRO A 1 99 ? 13.725 5.279 -3.896 1.00 83.50 99 PRO A CA 1
ATOM 746 C C . PRO A 1 99 ? 12.806 5.471 -2.681 1.00 83.50 99 PRO A C 1
ATOM 748 O O . PRO A 1 99 ? 12.349 6.577 -2.402 1.00 83.50 99 PRO A O 1
ATOM 751 N N . GLY A 1 100 ? 12.616 4.411 -1.889 1.00 70.00 100 GLY A N 1
ATOM 752 C CA . GLY A 1 100 ? 11.984 4.537 -0.567 1.00 70.00 100 GLY A CA 1
ATOM 753 C C . GLY A 1 100 ? 12.773 5.430 0.408 1.00 70.00 100 GLY A C 1
ATOM 754 O O . GLY A 1 100 ? 12.192 6.010 1.317 1.00 70.00 100 GLY A O 1
ATOM 755 N N . ALA A 1 101 ? 14.090 5.564 0.207 1.00 67.25 101 ALA A N 1
ATOM 756 C CA . ALA A 1 101 ? 14.955 6.518 0.898 1.00 67.25 101 ALA A CA 1
ATOM 757 C C . ALA A 1 101 ? 16.160 6.885 0.015 1.00 67.25 101 ALA A C 1
ATOM 759 O O . ALA A 1 101 ? 16.725 6.018 -0.653 1.00 67.25 101 ALA A O 1
ATOM 760 N N . GLY A 1 102 ? 16.580 8.152 0.039 1.00 77.81 102 GLY A N 1
ATOM 761 C CA . GLY A 1 102 ? 17.730 8.653 -0.723 1.00 77.81 102 GLY A CA 1
ATOM 762 C C . GLY A 1 102 ? 17.349 9.481 -1.952 1.00 77.81 102 GLY A C 1
ATOM 763 O O . GLY A 1 102 ? 16.234 9.988 -2.057 1.00 77.81 102 GLY A O 1
ATOM 764 N N . MET A 1 103 ? 18.306 9.651 -2.866 1.00 85.31 103 MET A N 1
ATOM 765 C CA . MET A 1 103 ? 18.152 10.515 -4.040 1.00 85.31 103 MET A CA 1
ATOM 766 C C . MET A 1 103 ? 17.405 9.812 -5.183 1.00 85.31 103 MET A C 1
ATOM 768 O O . MET A 1 103 ? 17.645 8.621 -5.411 1.00 85.31 103 MET A O 1
ATOM 772 N N . PRO A 1 104 ? 16.554 10.535 -5.935 1.00 90.94 104 PRO A N 1
ATOM 773 C CA . PRO A 1 104 ? 15.961 10.024 -7.163 1.00 90.94 104 PRO A CA 1
ATOM 774 C C . PRO A 1 104 ? 17.010 9.567 -8.184 1.00 90.94 104 PRO A C 1
ATOM 776 O O . PRO A 1 104 ? 18.114 10.108 -8.258 1.00 90.94 104 PRO A O 1
ATOM 779 N N . LEU A 1 105 ? 16.643 8.567 -8.980 1.00 93.12 105 LEU A N 1
ATOM 780 C CA . LEU A 1 105 ? 17.435 8.014 -10.068 1.00 93.12 105 LEU A CA 1
ATOM 781 C C . LEU A 1 105 ? 16.875 8.496 -11.405 1.00 93.12 105 LEU A C 1
ATOM 783 O O . LEU A 1 105 ? 15.757 8.143 -11.780 1.00 93.12 105 LEU A O 1
ATOM 787 N N . GLU A 1 106 ? 17.677 9.250 -12.149 1.00 94.12 106 GLU A N 1
ATOM 788 C CA . GLU A 1 106 ? 17.339 9.630 -13.518 1.00 94.12 106 GLU A CA 1
ATOM 789 C C . GLU A 1 106 ? 17.601 8.465 -14.471 1.00 94.12 106 GLU A C 1
ATOM 791 O O . GLU A 1 106 ? 18.693 7.886 -14.501 1.00 94.12 106 GLU A O 1
ATOM 796 N N . VAL A 1 107 ? 16.593 8.129 -15.275 1.00 95.00 107 VAL A N 1
ATOM 797 C CA . VAL A 1 107 ? 16.664 7.032 -16.237 1.00 95.00 107 VAL A CA 1
ATOM 798 C C . VAL A 1 107 ? 16.240 7.475 -17.625 1.00 95.00 107 VAL A C 1
ATOM 800 O O . VAL A 1 107 ? 15.379 8.335 -17.815 1.00 95.00 107 VAL A O 1
ATOM 803 N N . THR A 1 108 ? 16.832 6.835 -18.624 1.00 95.06 108 THR A N 1
ATOM 804 C CA . THR A 1 108 ? 16.405 6.909 -20.017 1.00 95.06 108 THR A CA 1
ATOM 805 C C . THR A 1 108 ? 16.026 5.514 -20.485 1.00 95.06 108 THR A C 1
ATOM 807 O O . THR A 1 108 ? 16.857 4.614 -20.452 1.00 95.06 108 THR A O 1
ATOM 810 N N . ILE A 1 109 ? 14.793 5.331 -20.941 1.00 94.81 109 ILE A N 1
ATOM 811 C CA . ILE A 1 109 ? 14.290 4.065 -21.482 1.00 94.81 109 ILE A CA 1
ATOM 812 C C . ILE A 1 109 ? 14.136 4.232 -22.986 1.00 94.81 109 ILE A C 1
ATOM 814 O O . ILE A 1 109 ? 13.542 5.206 -23.431 1.00 94.81 109 ILE A O 1
ATOM 818 N N . ALA A 1 110 ? 14.653 3.300 -23.775 1.00 93.44 110 ALA A N 1
ATOM 819 C CA . ALA A 1 110 ? 14.528 3.302 -25.225 1.00 93.44 110 ALA A CA 1
ATOM 820 C C . ALA A 1 110 ? 14.016 1.951 -25.726 1.00 93.44 110 ALA A C 1
ATOM 822 O O . ALA A 1 110 ? 14.364 0.914 -25.164 1.00 93.44 110 ALA A O 1
ATOM 823 N N . ARG A 1 111 ? 13.213 1.946 -26.793 1.00 90.44 111 ARG A N 1
ATOM 824 C CA . ARG A 1 111 ? 12.917 0.713 -27.532 1.00 90.44 111 ARG A CA 1
ATOM 825 C C . ARG A 1 111 ? 14.177 0.252 -28.255 1.00 90.44 111 ARG A C 1
ATOM 827 O O . ARG A 1 111 ? 14.836 1.045 -28.921 1.00 90.44 111 ARG A O 1
ATOM 834 N N . ALA A 1 112 ? 14.482 -1.028 -28.119 1.00 81.81 112 ALA A N 1
ATOM 835 C CA . ALA A 1 112 ? 15.539 -1.709 -28.846 1.00 81.81 112 ALA A CA 1
ATOM 836 C C . ALA A 1 112 ? 14.934 -2.665 -29.885 1.00 81.81 112 ALA A C 1
ATOM 838 O O . ALA A 1 112 ? 13.731 -2.951 -29.878 1.00 81.81 112 ALA A O 1
ATOM 839 N N . GLU A 1 113 ? 15.776 -3.161 -30.788 1.00 76.94 113 GLU A N 1
ATOM 840 C CA . GLU A 1 113 ? 15.380 -4.172 -31.767 1.00 76.94 113 GLU A CA 1
ATOM 841 C C . GLU A 1 113 ? 14.853 -5.450 -31.093 1.00 76.94 113 GLU A C 1
ATOM 843 O O . GLU A 1 113 ? 15.195 -5.780 -29.954 1.00 76.94 113 GLU A O 1
ATOM 848 N N . GLY A 1 114 ? 13.982 -6.174 -31.801 1.00 78.88 114 GLY A N 1
ATOM 849 C CA . GLY A 1 114 ? 13.407 -7.428 -31.304 1.00 78.88 114 GLY A CA 1
ATOM 850 C C . GLY A 1 114 ? 12.393 -7.258 -30.168 1.00 78.88 114 GLY A C 1
ATOM 851 O O . GLY A 1 114 ? 12.174 -8.192 -29.406 1.00 78.88 114 GLY A O 1
ATOM 852 N N . GLY A 1 115 ? 11.784 -6.075 -30.025 1.00 84.12 115 GLY A N 1
ATOM 853 C CA . GLY A 1 115 ? 10.757 -5.833 -29.007 1.00 84.12 115 GLY A CA 1
ATOM 854 C C . GLY A 1 115 ? 11.305 -5.734 -27.582 1.00 84.12 115 GLY A C 1
ATOM 855 O O . GLY A 1 115 ? 10.561 -5.965 -26.633 1.00 84.12 115 GLY A O 1
ATOM 856 N N . ARG A 1 116 ? 12.591 -5.399 -27.433 1.00 93.31 116 ARG A N 1
ATOM 857 C CA . ARG A 1 116 ? 13.280 -5.197 -26.151 1.00 93.31 116 ARG A CA 1
ATOM 858 C C . ARG A 1 116 ? 13.252 -3.731 -25.717 1.00 93.31 116 ARG A C 1
ATOM 860 O O . ARG A 1 116 ? 12.968 -2.835 -26.516 1.00 93.31 116 ARG A O 1
ATOM 867 N N . LEU A 1 117 ? 13.601 -3.477 -24.459 1.00 95.12 117 LEU A N 1
ATOM 868 C CA . LEU A 1 117 ? 13.896 -2.135 -23.954 1.00 95.12 117 LEU A CA 1
ATOM 869 C C . LEU A 1 117 ? 15.345 -2.036 -23.501 1.00 95.12 117 LEU A C 1
ATOM 871 O O . LEU A 1 117 ? 15.864 -2.953 -22.879 1.00 95.12 117 LEU A O 1
ATOM 875 N N . THR A 1 118 ? 15.966 -0.889 -23.734 1.00 94.94 118 THR A N 1
ATOM 876 C CA . THR A 1 118 ? 17.246 -0.529 -23.129 1.00 94.94 118 THR A CA 1
ATOM 877 C C . THR A 1 118 ? 17.008 0.578 -22.117 1.00 94.94 118 THR A C 1
ATOM 879 O O . THR A 1 118 ? 16.516 1.647 -22.474 1.00 94.94 118 THR A O 1
ATOM 882 N N . LEU A 1 119 ? 17.373 0.346 -20.860 1.00 96.06 119 LEU A N 1
ATOM 883 C CA . LEU A 1 119 ? 17.397 1.366 -19.818 1.00 96.06 119 LEU A CA 1
ATOM 884 C C . LEU A 1 119 ? 18.832 1.830 -19.595 1.00 96.06 119 LEU A C 1
ATOM 886 O O . LEU A 1 119 ? 19.726 1.011 -19.395 1.00 96.06 119 LEU A O 1
ATOM 890 N N . ARG A 1 120 ? 19.039 3.143 -19.577 1.00 94.88 120 ARG A N 1
ATOM 891 C CA . ARG A 1 120 ? 20.277 3.784 -19.139 1.00 94.88 120 ARG A CA 1
ATOM 892 C C . ARG A 1 120 ? 20.025 4.528 -17.841 1.00 94.88 120 ARG A C 1
ATOM 894 O O . ARG A 1 120 ? 19.115 5.352 -17.784 1.00 94.88 120 ARG A O 1
ATOM 901 N N . ALA A 1 121 ? 20.830 4.239 -16.832 1.00 92.69 121 ALA A N 1
ATOM 902 C CA . ALA A 1 121 ? 20.825 4.932 -15.553 1.00 92.69 121 ALA A CA 1
ATOM 903 C C . ALA A 1 121 ? 22.274 5.116 -15.109 1.00 92.69 121 ALA A C 1
ATOM 905 O O . ALA A 1 121 ? 23.034 4.143 -15.066 1.00 92.69 121 ALA A O 1
ATOM 906 N N . ASN A 1 122 ? 22.652 6.353 -14.787 1.00 86.50 122 ASN A N 1
ATOM 907 C CA . ASN A 1 122 ? 24.047 6.736 -14.566 1.00 86.50 122 ASN A CA 1
ATOM 908 C C . ASN A 1 122 ? 24.937 6.319 -15.762 1.00 86.50 122 ASN A C 1
ATOM 910 O O . ASN A 1 122 ? 24.615 6.614 -16.911 1.00 86.50 122 ASN A O 1
ATOM 914 N N . ASP A 1 123 ? 26.032 5.611 -15.497 1.00 81.94 123 ASP A N 1
ATOM 915 C CA . ASP A 1 123 ? 27.010 5.082 -16.451 1.00 81.94 123 ASP A CA 1
ATOM 916 C C . ASP A 1 123 ? 26.674 3.667 -16.966 1.00 81.94 123 ASP A C 1
ATOM 918 O O . ASP A 1 123 ? 27.484 3.046 -17.655 1.00 81.94 123 ASP A O 1
ATOM 922 N N . ARG A 1 124 ? 25.487 3.129 -16.646 1.00 87.44 124 ARG A N 1
ATOM 923 C CA . ARG A 1 124 ? 25.121 1.737 -16.950 1.00 87.44 124 ARG A CA 1
ATOM 924 C C . ARG A 1 124 ? 23.940 1.620 -17.897 1.00 87.44 124 ARG A C 1
ATOM 926 O O . ARG A 1 124 ? 23.003 2.415 -17.865 1.00 87.44 124 ARG A O 1
ATOM 933 N N . SER A 1 125 ? 23.975 0.557 -18.698 1.00 93.38 125 SER A N 1
ATOM 934 C CA . SER A 1 125 ? 22.914 0.166 -19.623 1.00 93.38 125 SER A CA 1
ATOM 935 C C . SER A 1 125 ? 22.423 -1.239 -19.283 1.00 93.38 125 SER A C 1
ATOM 937 O O . SER A 1 125 ? 23.226 -2.125 -19.011 1.00 93.38 125 SER A O 1
ATOM 939 N N . THR A 1 126 ? 21.111 -1.452 -19.286 1.00 95.81 126 THR A N 1
ATOM 940 C CA . THR A 1 126 ? 20.475 -2.764 -19.092 1.00 95.81 126 THR A CA 1
ATOM 941 C C . THR A 1 126 ? 19.476 -3.006 -20.203 1.00 95.81 126 THR A C 1
ATOM 943 O O . THR A 1 126 ? 18.671 -2.127 -20.504 1.00 95.81 126 THR A O 1
ATOM 946 N N . VAL A 1 127 ? 19.530 -4.188 -20.806 1.00 96.19 127 VAL A N 1
ATOM 947 C CA . VAL A 1 127 ? 18.546 -4.630 -21.792 1.00 96.19 127 VAL A CA 1
ATOM 948 C C . VAL A 1 127 ? 17.487 -5.453 -21.074 1.00 96.19 127 VAL A C 1
ATOM 950 O O . VAL A 1 127 ? 17.816 -6.252 -20.202 1.00 96.19 127 VAL A O 1
ATOM 953 N N . PHE A 1 128 ? 16.224 -5.250 -21.428 1.00 97.50 128 PHE A N 1
ATOM 954 C CA . PHE A 1 128 ? 15.090 -5.976 -20.884 1.00 97.50 128 PHE A CA 1
ATOM 955 C C . PHE A 1 128 ? 14.254 -6.615 -21.992 1.00 97.50 128 PHE A C 1
ATOM 957 O O . PHE A 1 128 ? 14.003 -5.999 -23.033 1.00 97.50 128 PHE A O 1
ATOM 964 N N . ALA A 1 129 ? 13.756 -7.818 -21.725 1.00 96.75 129 ALA A N 1
ATOM 965 C CA . ALA A 1 129 ? 12.793 -8.536 -22.547 1.00 96.75 129 ALA A CA 1
ATOM 966 C C . ALA A 1 129 ? 11.414 -8.546 -21.873 1.00 96.75 129 ALA A C 1
ATOM 968 O O . ALA A 1 129 ? 11.304 -8.624 -20.647 1.00 96.75 129 ALA A O 1
ATOM 969 N N . LYS A 1 130 ? 10.349 -8.449 -22.675 1.00 95.25 130 LYS A N 1
ATOM 970 C CA . LYS A 1 130 ? 8.974 -8.482 -22.165 1.00 95.25 130 LYS A CA 1
ATOM 971 C C . LYS A 1 130 ? 8.609 -9.901 -21.742 1.00 95.25 130 LYS A C 1
ATOM 973 O O . LYS A 1 130 ? 8.804 -10.834 -22.516 1.00 95.25 130 LYS A O 1
ATOM 978 N N . VAL A 1 131 ? 8.029 -10.052 -20.558 1.00 95.06 131 VAL A N 1
ATOM 979 C CA . VAL A 1 131 ? 7.541 -11.338 -20.036 1.00 95.06 131 VAL A CA 1
ATOM 980 C C . VAL A 1 131 ? 6.180 -11.143 -19.359 1.00 95.06 131 VAL A C 1
ATOM 982 O O . VAL A 1 131 ? 5.841 -10.010 -19.004 1.00 95.06 131 VAL A O 1
ATOM 985 N N . PRO A 1 132 ? 5.369 -12.197 -19.170 1.00 92.62 132 PRO A N 1
ATOM 986 C CA . PRO A 1 132 ? 4.218 -12.103 -18.278 1.00 92.62 132 PRO A CA 1
ATOM 987 C C . PRO A 1 132 ? 4.669 -11.794 -16.837 1.00 92.62 132 PRO A C 1
ATOM 989 O O . PRO A 1 132 ? 5.756 -12.219 -16.431 1.00 92.62 132 PRO A O 1
ATOM 992 N N . PRO A 1 133 ? 3.864 -11.059 -16.049 1.00 92.12 133 PRO A N 1
ATOM 993 C CA . PRO A 1 133 ? 4.139 -10.906 -14.627 1.00 92.12 133 PRO A CA 1
ATOM 994 C C . PRO A 1 133 ? 4.095 -12.285 -13.940 1.00 92.12 133 PRO A C 1
ATOM 996 O O . PRO A 1 133 ? 3.287 -13.126 -14.338 1.00 92.12 133 PRO A O 1
ATOM 999 N N . PRO A 1 134 ? 4.942 -12.537 -12.925 1.00 90.38 134 PRO A N 1
ATOM 1000 C CA . PRO A 1 134 ? 5.029 -13.823 -12.231 1.00 90.38 134 PRO A CA 1
ATOM 1001 C C . PRO A 1 134 ? 3.870 -13.999 -11.234 1.00 90.38 134 PRO A C 1
ATOM 1003 O O . PRO A 1 134 ? 4.092 -14.124 -10.035 1.00 90.38 134 PRO A O 1
ATOM 1006 N N . ILE A 1 135 ? 2.636 -13.938 -11.730 1.00 88.31 135 ILE A N 1
ATOM 1007 C CA . ILE A 1 135 ? 1.417 -14.119 -10.940 1.00 88.31 135 ILE A CA 1
ATOM 1008 C C . ILE A 1 135 ? 1.032 -15.595 -10.982 1.00 88.31 135 ILE A C 1
ATOM 1010 O O . ILE A 1 135 ? 0.963 -16.176 -12.066 1.00 88.31 135 ILE A O 1
ATOM 1014 N N . ASP A 1 136 ? 0.760 -16.183 -9.817 1.00 80.25 136 ASP A N 1
ATOM 1015 C CA . ASP A 1 136 ? 0.248 -17.549 -9.726 1.00 80.25 136 ASP A CA 1
ATOM 1016 C C . ASP A 1 136 ? -1.150 -17.627 -10.375 1.00 80.25 136 ASP A C 1
ATOM 1018 O O . ASP A 1 136 ? -2.070 -16.929 -9.932 1.00 80.25 136 ASP A O 1
ATOM 1022 N N . PRO A 1 137 ? -1.343 -18.437 -11.434 1.00 76.25 137 PRO A N 1
ATOM 1023 C CA . PRO A 1 137 ? -2.647 -18.585 -12.073 1.00 76.25 137 PRO A CA 1
ATOM 1024 C C . PRO A 1 137 ? -3.680 -19.304 -11.190 1.00 76.25 137 PRO A C 1
ATOM 1026 O O . PRO A 1 137 ? -4.871 -19.242 -11.498 1.00 76.25 137 PRO A O 1
ATOM 1029 N N . ALA A 1 138 ? -3.257 -19.989 -10.123 1.00 78.69 138 ALA A N 1
ATOM 1030 C CA . ALA A 1 138 ? -4.120 -20.757 -9.231 1.00 78.69 138 ALA A CA 1
ATOM 1031 C C . ALA A 1 138 ? -3.807 -20.452 -7.752 1.00 78.69 138 ALA A C 1
ATOM 1033 O O . ALA A 1 138 ? -3.376 -21.346 -7.020 1.00 78.69 138 ALA A O 1
ATOM 1034 N N . PRO A 1 139 ? -4.047 -19.208 -7.288 1.00 76.25 139 PRO A N 1
ATOM 1035 C CA . PRO A 1 139 ? -3.694 -18.811 -5.932 1.00 76.25 139 PRO A CA 1
ATOM 1036 C C . PRO A 1 139 ? -4.429 -19.667 -4.895 1.00 76.25 139 PRO A C 1
ATOM 1038 O O . PRO A 1 139 ? -5.589 -20.046 -5.085 1.00 76.25 139 PRO A O 1
ATOM 1041 N N . ALA A 1 140 ? -3.768 -19.919 -3.764 1.00 76.19 140 ALA A N 1
ATOM 1042 C CA . ALA A 1 140 ? -4.356 -20.652 -2.649 1.00 76.19 140 ALA A CA 1
ATOM 1043 C C . ALA A 1 140 ? -5.701 -20.045 -2.203 1.00 76.19 140 ALA A C 1
ATOM 1045 O O . ALA A 1 140 ? -5.901 -18.823 -2.211 1.00 76.19 140 ALA A O 1
ATOM 1046 N N . ALA A 1 141 ? -6.627 -20.914 -1.790 1.00 79.38 141 ALA A N 1
ATOM 1047 C CA . ALA A 1 141 ? -7.923 -20.493 -1.275 1.00 79.38 141 ALA A CA 1
ATOM 1048 C C . ALA A 1 141 ? -7.747 -19.590 -0.043 1.00 79.38 141 ALA A C 1
ATOM 1050 O O . ALA A 1 141 ? -6.961 -19.890 0.853 1.00 79.38 141 ALA A O 1
ATOM 1051 N N . ARG A 1 142 ? -8.502 -18.489 0.006 1.00 83.56 142 ARG A N 1
ATOM 1052 C CA . ARG A 1 142 ? -8.438 -17.510 1.099 1.00 83.56 142 ARG A CA 1
ATOM 1053 C C . ARG A 1 142 ? -9.562 -17.760 2.093 1.00 83.56 142 ARG A C 1
ATOM 1055 O O . ARG A 1 142 ? -10.732 -17.671 1.722 1.00 83.56 142 ARG A O 1
ATOM 1062 N N . SER A 1 143 ? -9.221 -18.022 3.350 1.00 88.31 143 SER A N 1
ATOM 1063 C CA . SER A 1 143 ? -10.170 -17.982 4.468 1.00 88.31 143 SER A CA 1
ATOM 1064 C C . SER A 1 143 ? -10.322 -16.567 5.031 1.00 88.31 143 SER A C 1
ATOM 1066 O O . SER A 1 143 ? -11.375 -16.229 5.578 1.00 88.31 143 SER A O 1
ATOM 1068 N N . LEU A 1 144 ? -9.299 -15.728 4.851 1.00 91.19 144 LEU A N 1
ATOM 1069 C CA . LEU A 1 144 ? -9.243 -14.359 5.341 1.00 91.19 144 LEU A CA 1
ATOM 1070 C C . LEU A 1 144 ? -9.534 -13.349 4.217 1.00 91.19 144 LEU A C 1
ATOM 1072 O O . LEU A 1 144 ? -8.866 -13.301 3.187 1.00 91.19 144 LEU A O 1
ATOM 1076 N N . VAL A 1 145 ? -10.561 -12.521 4.409 1.00 90.69 145 VAL A N 1
ATOM 1077 C CA . VAL A 1 145 ? -11.042 -11.557 3.409 1.00 90.69 145 VAL A CA 1
ATOM 1078 C C . VAL A 1 145 ? -10.766 -10.140 3.878 1.00 90.69 145 VAL A C 1
ATOM 1080 O O . VAL A 1 145 ? -11.221 -9.740 4.948 1.00 90.69 145 VAL A O 1
ATOM 1083 N N . TYR A 1 146 ? -10.073 -9.356 3.054 1.00 91.25 146 TYR A N 1
ATOM 1084 C CA . TYR A 1 146 ? -9.915 -7.923 3.276 1.00 91.25 146 TYR A CA 1
ATOM 1085 C C . TYR A 1 146 ? -11.215 -7.184 2.954 1.00 91.25 146 TYR A C 1
ATOM 1087 O O . TYR A 1 146 ? -11.701 -7.229 1.827 1.00 91.25 146 TYR A O 1
ATOM 1095 N N . LEU A 1 147 ? -11.790 -6.519 3.956 1.00 92.62 147 LEU A N 1
ATOM 1096 C CA . LEU A 1 147 ? -13.027 -5.749 3.810 1.00 92.62 147 LEU A CA 1
ATOM 1097 C C . LEU A 1 147 ? -12.774 -4.329 3.295 1.00 92.62 147 LEU A C 1
ATOM 1099 O O . LEU A 1 147 ? -13.696 -3.696 2.787 1.00 92.62 147 LEU A O 1
ATOM 1103 N N . GLY A 1 148 ? -11.545 -3.834 3.435 1.00 92.62 148 GLY A N 1
ATOM 1104 C CA . GLY A 1 148 ? -11.154 -2.496 3.020 1.00 92.62 148 GLY A CA 1
ATOM 1105 C C . GLY A 1 148 ? -10.777 -1.577 4.184 1.00 92.62 148 GLY A C 1
ATOM 1106 O O . GLY A 1 148 ? -10.858 -1.961 5.360 1.00 92.62 148 GLY A O 1
ATOM 1107 N N . PRO A 1 149 ? -10.351 -0.351 3.849 1.00 96.06 149 PRO A N 1
ATOM 1108 C CA . PRO A 1 149 ? -10.146 0.708 4.812 1.00 96.06 149 PRO A CA 1
ATOM 1109 C C . PRO A 1 149 ? -11.450 1.467 5.068 1.00 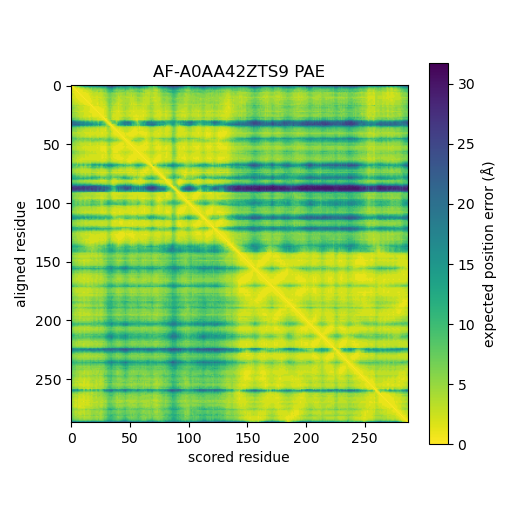96.06 149 PRO A C 1
ATOM 1111 O O . PRO A 1 149 ? -12.240 1.720 4.156 1.00 96.06 149 PRO A O 1
ATOM 1114 N N . PHE A 1 150 ? -11.626 1.903 6.307 1.00 97.00 150 PHE A N 1
ATOM 1115 C CA . PHE A 1 150 ? -12.735 2.740 6.728 1.00 97.00 150 PHE A CA 1
ATOM 1116 C C . PHE A 1 150 ? -12.206 3.895 7.558 1.00 97.00 150 PHE A C 1
ATOM 1118 O O . PHE A 1 150 ? -11.436 3.662 8.491 1.00 97.00 150 PHE A O 1
ATOM 1125 N N . ALA A 1 151 ? -12.607 5.125 7.252 1.00 97.50 151 ALA A N 1
ATOM 1126 C CA . ALA A 1 151 ? -12.108 6.288 7.965 1.00 97.50 151 ALA A CA 1
ATOM 1127 C C . ALA A 1 151 ? -13.169 7.347 8.242 1.00 97.50 151 ALA A C 1
ATOM 1129 O O . ALA A 1 151 ? -14.204 7.444 7.587 1.00 97.50 151 ALA A O 1
ATOM 1130 N N . GLN A 1 152 ? -12.876 8.171 9.238 1.00 96.94 152 GLN A N 1
ATOM 1131 C CA . GLN A 1 152 ? -13.634 9.351 9.596 1.00 96.94 152 GLN A CA 1
ATOM 1132 C C . GLN A 1 152 ? -12.667 10.446 10.043 1.00 96.94 152 GLN A C 1
ATOM 1134 O O . GLN A 1 152 ? -11.683 10.190 10.744 1.00 96.94 152 GLN A O 1
ATOM 1139 N N . VAL A 1 153 ? -12.971 11.679 9.638 1.00 96.62 153 VAL A N 1
ATOM 1140 C CA . VAL A 1 153 ? -12.234 12.881 10.031 1.00 96.62 153 VAL A CA 1
ATOM 1141 C C . VAL A 1 153 ? -13.194 13.830 10.735 1.00 96.62 153 VAL A C 1
ATOM 1143 O O . VAL A 1 153 ? -14.208 14.224 10.167 1.00 96.62 153 VAL A O 1
ATOM 1146 N N . ALA A 1 154 ? -12.901 14.174 11.991 1.00 95.88 154 ALA A N 1
ATOM 1147 C CA . ALA A 1 154 ? -13.621 15.217 12.727 1.00 95.88 154 ALA A CA 1
ATOM 1148 C C . ALA A 1 154 ? -12.721 16.437 12.914 1.00 95.88 154 ALA A C 1
ATOM 1150 O O . ALA A 1 154 ? -11.693 16.348 13.587 1.00 95.88 154 ALA A O 1
ATOM 1151 N N . CYS A 1 155 ? -13.131 17.574 12.365 1.00 93.75 155 CYS A N 1
ATOM 1152 C CA . CYS A 1 155 ? -12.437 18.843 12.540 1.00 93.75 155 CYS A CA 1
ATOM 1153 C C . CYS A 1 155 ? -12.686 19.435 13.933 1.00 93.75 155 CYS A C 1
ATOM 1155 O O . CYS A 1 155 ? -13.814 19.459 14.425 1.00 93.75 155 CYS A O 1
ATOM 1157 N N . GLN A 1 156 ? -11.621 19.926 14.562 1.00 90.69 156 GLN A N 1
ATOM 1158 C CA . GLN A 1 156 ? -11.647 20.630 15.839 1.00 90.69 156 GLN A CA 1
ATOM 1159 C C . GLN A 1 156 ? -10.628 21.780 15.802 1.00 90.69 156 GLN A C 1
ATOM 1161 O O . GLN A 1 156 ? -9.462 21.623 16.175 1.00 90.69 156 GLN A O 1
ATOM 1166 N N . GLY A 1 157 ? -11.077 22.951 15.340 1.00 90.38 157 GLY A N 1
ATOM 1167 C CA . GLY A 1 157 ? -10.200 24.102 15.113 1.00 90.38 157 GLY A CA 1
ATOM 1168 C C . GLY A 1 157 ? -9.136 23.782 14.050 1.00 90.38 157 GLY A C 1
ATOM 1169 O O . GLY A 1 157 ? -9.500 23.263 12.999 1.00 90.38 157 GLY A O 1
ATOM 1170 N N . PRO A 1 158 ? -7.834 24.030 14.305 1.00 93.50 158 PRO A N 1
ATOM 1171 C CA . PRO A 1 158 ? -6.766 23.746 13.338 1.00 93.50 158 PRO A CA 1
ATOM 1172 C C . PRO A 1 158 ? -6.384 22.255 13.262 1.00 93.50 158 PRO A C 1
ATOM 1174 O O . PRO A 1 158 ? -5.460 21.883 12.535 1.00 93.50 158 PRO A O 1
ATOM 1177 N N . TYR A 1 159 ? -7.047 21.398 14.043 1.00 95.81 159 TYR A N 1
ATOM 1178 C CA . TYR A 1 159 ? -6.750 19.975 14.121 1.00 95.81 159 TYR A CA 1
ATOM 1179 C C . TYR A 1 159 ? -7.863 19.132 13.502 1.00 95.81 159 TYR A C 1
ATOM 1181 O O . TYR A 1 159 ? -9.045 19.455 13.588 1.00 95.81 159 TYR A O 1
ATOM 1189 N N . ALA A 1 160 ? -7.473 17.993 12.952 1.00 95.88 160 ALA A N 1
ATOM 1190 C CA . ALA A 1 160 ? -8.338 16.943 12.458 1.00 95.88 160 ALA A CA 1
ATOM 1191 C C . ALA A 1 160 ? -8.120 15.682 13.306 1.00 95.88 160 ALA A C 1
ATOM 1193 O O . ALA A 1 160 ? -7.012 15.148 13.381 1.00 95.88 160 ALA A O 1
ATOM 1194 N N . LYS A 1 161 ? -9.173 15.185 13.960 1.00 95.56 161 LYS A N 1
ATOM 1195 C CA . LYS A 1 161 ? -9.166 13.861 14.589 1.00 95.56 161 LYS A CA 1
ATOM 1196 C C . LYS A 1 161 ? -9.420 12.814 13.512 1.00 95.56 161 LYS A C 1
ATOM 1198 O O . LYS A 1 161 ? -10.557 12.677 13.059 1.00 95.56 161 LYS A O 1
ATOM 1203 N N . VAL A 1 162 ? -8.375 12.087 13.130 1.00 96.50 162 VAL A N 1
ATOM 1204 C CA . VAL A 1 162 ? -8.455 10.983 12.171 1.00 96.50 162 VAL A CA 1
ATOM 1205 C C . VAL A 1 162 ? -8.674 9.673 12.918 1.00 96.50 162 VAL A C 1
ATOM 1207 O O . VAL A 1 162 ? -7.931 9.336 13.846 1.00 96.50 162 VAL A O 1
ATOM 1210 N N . ARG A 1 163 ? -9.702 8.937 12.496 1.00 96.94 163 ARG A N 1
ATOM 1211 C CA . ARG A 1 163 ? -10.013 7.578 12.942 1.00 96.94 163 ARG A CA 1
ATOM 1212 C C . ARG A 1 163 ? -10.106 6.711 11.706 1.00 96.94 163 ARG A C 1
ATOM 1214 O O . ARG A 1 163 ? -11.038 6.873 10.929 1.00 96.94 163 ARG A O 1
ATOM 1221 N N . GLN A 1 164 ? -9.143 5.828 11.518 1.00 97.88 164 GLN A N 1
ATOM 1222 C CA . GLN A 1 164 ? -9.101 4.923 10.383 1.00 97.88 164 GLN A CA 1
ATOM 1223 C C . GLN A 1 164 ? -8.843 3.505 10.859 1.00 97.88 164 GLN A C 1
ATOM 1225 O O . GLN A 1 164 ? -8.050 3.293 11.771 1.00 97.88 164 GLN A O 1
ATOM 1230 N N . VAL A 1 165 ? -9.493 2.540 10.223 1.00 97.81 165 VAL A N 1
ATOM 1231 C CA . VAL A 1 165 ? -9.255 1.115 10.424 1.00 97.81 165 VAL A CA 1
ATOM 1232 C C . VAL A 1 165 ? -9.170 0.409 9.081 1.00 97.81 165 VAL A C 1
ATOM 1234 O O . VAL A 1 165 ? -9.902 0.735 8.153 1.00 97.81 165 VAL A O 1
ATOM 1237 N N . TRP A 1 166 ? -8.297 -0.580 8.994 1.00 97.50 166 TRP A N 1
ATOM 1238 C CA . TRP A 1 166 ? -8.284 -1.588 7.945 1.00 97.50 166 TRP A CA 1
ATOM 1239 C C . TRP A 1 166 ? -8.824 -2.873 8.551 1.00 97.50 166 TRP A C 1
ATOM 1241 O O . TRP A 1 166 ? -8.391 -3.250 9.642 1.00 97.50 166 TRP A O 1
ATOM 1251 N N . LEU A 1 167 ? -9.795 -3.504 7.888 1.00 96.44 167 LEU A N 1
ATOM 1252 C CA . LEU A 1 167 ? -10.529 -4.635 8.457 1.00 96.44 167 LEU A CA 1
ATOM 1253 C C . LEU A 1 167 ? -10.385 -5.895 7.612 1.00 96.44 167 LEU A C 1
ATOM 1255 O O . LEU A 1 167 ? -10.533 -5.853 6.390 1.00 96.44 167 LEU A O 1
ATOM 1259 N N . TRP A 1 168 ? -10.200 -7.031 8.283 1.00 95.69 168 TRP A N 1
ATOM 1260 C CA . TRP A 1 168 ? -10.223 -8.360 7.674 1.00 95.69 168 TRP A CA 1
ATOM 1261 C C . TRP A 1 168 ? -11.164 -9.288 8.418 1.00 95.69 168 TRP A C 1
ATOM 1263 O O . TRP A 1 168 ? -11.308 -9.180 9.633 1.00 95.69 168 TRP A O 1
ATOM 1273 N N . ARG A 1 169 ? -11.789 -10.219 7.699 1.00 94.00 169 ARG A N 1
ATOM 1274 C CA . ARG A 1 169 ? -12.745 -11.177 8.260 1.00 94.00 169 ARG A CA 1
ATOM 1275 C C . ARG A 1 169 ? -12.399 -12.605 7.870 1.00 94.00 169 ARG A C 1
ATOM 1277 O O . ARG A 1 169 ? -12.208 -12.882 6.692 1.00 94.00 169 ARG A O 1
ATOM 1284 N N . GLU A 1 170 ? -12.422 -13.501 8.848 1.00 93.06 170 GLU A N 1
ATOM 1285 C CA . GLU A 1 170 ? -12.329 -14.954 8.663 1.00 93.06 170 GLU A CA 1
ATOM 1286 C C . GLU A 1 170 ? -13.473 -15.610 9.439 1.00 93.06 170 GLU A C 1
ATOM 1288 O O . GLU A 1 170 ? -13.507 -15.590 10.671 1.00 93.06 170 GLU A O 1
ATOM 1293 N N . GLY A 1 171 ? -14.472 -16.134 8.724 1.00 89.19 171 GLY A N 1
ATOM 1294 C CA . GLY A 1 171 ? -15.695 -16.643 9.350 1.00 89.19 171 GLY A CA 1
ATOM 1295 C C . GLY A 1 171 ? -16.359 -15.599 10.266 1.00 89.19 171 GLY A C 1
ATOM 1296 O O . GLY A 1 171 ? -16.782 -14.538 9.807 1.00 89.19 171 GLY A O 1
ATOM 1297 N N . GLY A 1 172 ? -16.462 -15.909 11.564 1.00 90.19 172 GLY A N 1
ATOM 1298 C CA . GLY A 1 172 ? -17.022 -15.023 12.598 1.00 90.19 172 GLY A CA 1
ATOM 1299 C C . GLY A 1 172 ? -16.018 -14.080 13.280 1.00 90.19 172 GLY A C 1
ATOM 1300 O O . GLY A 1 172 ? -16.418 -13.318 14.167 1.00 90.19 172 GLY A O 1
ATOM 1301 N N . ARG A 1 173 ? -14.738 -14.137 12.899 1.00 93.62 173 ARG A N 1
ATOM 1302 C CA . ARG A 1 173 ? -13.638 -13.366 13.496 1.00 93.62 173 ARG A CA 1
ATOM 1303 C C . ARG A 1 173 ? -13.382 -12.104 12.679 1.00 93.62 173 ARG A C 1
ATOM 1305 O O . ARG A 1 173 ? -13.521 -12.117 11.453 1.00 93.62 173 ARG A O 1
ATOM 1312 N N . LEU A 1 174 ? -13.005 -11.025 13.360 1.00 96.38 174 LEU A N 1
ATOM 1313 C CA . LEU A 1 174 ? -12.635 -9.755 12.741 1.00 96.38 174 LEU A CA 1
ATOM 1314 C C . LEU A 1 174 ? -11.245 -9.354 13.225 1.00 96.38 174 LEU A C 1
ATOM 1316 O O . LEU A 1 174 ? -10.964 -9.431 14.419 1.00 96.38 174 LEU A O 1
ATOM 1320 N N . TYR A 1 175 ? -10.409 -8.902 12.303 1.00 96.44 175 TYR A N 1
ATOM 1321 C CA . TYR A 1 175 ? -9.060 -8.425 12.574 1.00 96.44 175 TYR A CA 1
ATOM 1322 C C . TYR A 1 175 ? -8.925 -6.988 12.120 1.00 96.44 175 TYR A C 1
ATOM 1324 O O . TYR A 1 175 ? -9.560 -6.589 11.137 1.00 96.44 175 TYR A O 1
ATOM 1332 N N . ALA A 1 176 ? -8.096 -6.222 12.822 1.00 97.12 176 ALA A N 1
ATOM 1333 C CA . ALA A 1 176 ? -7.943 -4.816 12.512 1.00 97.12 176 ALA A CA 1
ATOM 1334 C C . ALA A 1 176 ? -6.516 -4.290 12.699 1.00 97.12 176 ALA A C 1
ATOM 1336 O O . ALA A 1 176 ? -5.752 -4.707 13.571 1.00 97.12 176 ALA A O 1
ATOM 1337 N N . VAL A 1 177 ? -6.199 -3.301 11.874 1.00 97.31 177 VAL A N 1
ATOM 1338 C CA . VAL A 1 177 ? -5.116 -2.336 12.075 1.00 97.31 177 VAL A CA 1
ATOM 1339 C C . VAL A 1 177 ? -5.771 -0.963 12.066 1.00 97.31 177 VAL A C 1
ATOM 1341 O O . VAL A 1 177 ? -6.731 -0.761 11.323 1.00 97.31 177 VAL A O 1
ATOM 1344 N N . GLY A 1 178 ? -5.310 -0.016 12.879 1.00 96.88 178 GLY A N 1
ATOM 1345 C CA . GLY A 1 178 ? -5.950 1.296 12.963 1.00 96.88 178 GLY A CA 1
ATOM 1346 C C . GLY A 1 178 ? -5.005 2.470 13.165 1.00 96.88 178 GLY A C 1
ATOM 1347 O O . GLY A 1 178 ? -3.912 2.334 13.704 1.00 96.88 178 GLY A O 1
ATOM 1348 N N . ILE A 1 179 ? -5.460 3.651 12.760 1.00 96.38 179 ILE A N 1
ATOM 1349 C CA . ILE A 1 179 ? -4.865 4.946 13.080 1.00 96.38 179 ILE A CA 1
ATOM 1350 C C . ILE A 1 179 ? -5.899 5.749 13.864 1.00 96.38 179 ILE A C 1
ATOM 1352 O O . ILE A 1 179 ? -6.992 6.034 13.377 1.00 96.38 179 ILE A O 1
ATOM 1356 N N . PHE A 1 180 ? -5.518 6.155 15.073 1.00 94.75 180 PHE A N 1
ATOM 1357 C CA . PHE A 1 180 ? -6.313 7.026 15.935 1.00 94.75 180 PHE A CA 1
ATOM 1358 C C . PHE A 1 180 ? -5.418 8.171 16.395 1.00 94.75 180 PHE A C 1
ATOM 1360 O O . PHE A 1 180 ? -4.599 8.003 17.304 1.00 94.75 180 PHE A O 1
ATOM 1367 N N . ALA A 1 181 ? -5.510 9.315 15.718 1.00 93.38 181 ALA A N 1
ATOM 1368 C CA . ALA A 1 181 ? -4.603 10.430 15.958 1.00 93.38 181 ALA A CA 1
ATOM 1369 C C . ALA A 1 181 ? -5.276 11.793 15.725 1.00 93.38 181 ALA A C 1
ATOM 1371 O O . ALA A 1 181 ? -5.958 11.980 14.715 1.00 93.38 181 ALA A O 1
ATOM 1372 N N . PRO A 1 182 ? -5.065 12.772 16.623 1.00 93.81 182 PRO A N 1
ATOM 1373 C CA . PRO A 1 182 ? -5.238 14.176 16.285 1.00 93.81 182 PRO A CA 1
ATOM 1374 C C . PRO A 1 182 ? -4.041 14.649 15.448 1.00 93.81 182 PRO A C 1
ATOM 1376 O O . PRO A 1 182 ? -2.891 14.455 15.840 1.00 93.81 182 PRO A O 1
ATOM 1379 N N . LEU A 1 183 ? -4.309 15.267 14.302 1.00 96.00 183 LEU A N 1
ATOM 1380 C CA . LEU A 1 183 ? -3.306 15.757 13.354 1.00 96.00 183 LEU A CA 1
ATOM 1381 C C . LEU A 1 183 ? -3.627 17.198 12.948 1.00 96.00 183 LEU A C 1
ATOM 1383 O O . LEU A 1 183 ? -4.732 17.673 13.191 1.00 96.00 183 LEU A O 1
ATOM 1387 N N . VAL A 1 184 ? -2.674 17.916 12.354 1.00 96.00 184 VAL A N 1
ATOM 1388 C CA . VAL A 1 184 ? -2.917 19.286 11.870 1.00 96.00 184 VAL A CA 1
ATOM 1389 C C . VAL A 1 184 ? -3.627 19.216 10.521 1.00 96.00 184 VAL A C 1
ATOM 1391 O O . VAL A 1 184 ? -3.127 18.570 9.601 1.00 96.00 184 VAL A O 1
ATOM 1394 N N . ALA A 1 185 ? -4.788 19.859 10.414 1.00 96.12 185 ALA A N 1
ATOM 1395 C CA . ALA A 1 185 ? -5.591 19.844 9.196 1.00 96.12 185 ALA A CA 1
ATOM 1396 C C . ALA A 1 185 ? -4.863 20.539 8.032 1.00 96.12 185 ALA A C 1
ATOM 1398 O O . ALA A 1 185 ? -4.119 21.500 8.241 1.00 96.12 185 ALA A O 1
ATOM 1399 N N . GLY A 1 186 ? -5.054 20.043 6.808 1.00 94.75 186 GLY A N 1
ATOM 1400 C CA . GLY A 1 186 ? -4.453 20.617 5.597 1.00 94.75 186 GLY A CA 1
ATOM 1401 C C . GLY A 1 186 ? -2.927 20.488 5.497 1.00 94.75 186 GLY A C 1
ATOM 1402 O O . GLY A 1 186 ? -2.315 21.161 4.667 1.00 94.75 186 GLY A O 1
ATOM 1403 N N . ARG A 1 187 ? -2.281 19.669 6.340 1.00 95.19 187 ARG A N 1
ATOM 1404 C CA . ARG A 1 187 ? -0.827 19.438 6.303 1.00 95.19 187 ARG A CA 1
ATOM 1405 C C . ARG A 1 187 ? -0.504 17.984 5.992 1.00 95.19 187 ARG A C 1
ATOM 1407 O O . ARG A 1 187 ? -1.279 17.085 6.304 1.00 95.19 187 ARG A O 1
ATOM 1414 N N . HIS A 1 188 ? 0.680 17.765 5.432 1.00 94.62 188 HIS A N 1
ATOM 1415 C CA . HIS A 1 188 ? 1.240 16.430 5.280 1.00 94.62 188 HIS A CA 1
ATOM 1416 C C . HIS A 1 188 ? 1.679 15.878 6.644 1.00 94.62 188 HIS A C 1
ATOM 1418 O O . HIS A 1 188 ? 2.459 16.517 7.357 1.00 94.62 188 HIS A O 1
ATOM 1424 N N . ALA A 1 189 ? 1.200 14.690 7.005 1.00 94.31 189 ALA A N 1
ATOM 1425 C CA . ALA A 1 189 ? 1.653 13.950 8.174 1.00 94.31 189 ALA A CA 1
ATOM 1426 C C . ALA A 1 189 ? 2.611 12.844 7.721 1.00 94.31 189 ALA A C 1
ATOM 1428 O O . ALA A 1 189 ? 2.179 11.877 7.105 1.00 94.31 189 ALA A O 1
ATOM 1429 N N . GLY A 1 190 ? 3.903 12.982 8.031 1.00 91.19 190 GLY A N 1
ATOM 1430 C CA . GLY A 1 190 ? 4.934 12.024 7.600 1.00 91.19 190 GLY A CA 1
ATOM 1431 C C . GLY A 1 190 ? 5.188 10.854 8.558 1.00 91.19 190 GLY A C 1
ATOM 1432 O O . GLY A 1 190 ? 5.890 9.918 8.194 1.00 91.19 190 GLY A O 1
ATOM 1433 N N . PHE A 1 191 ? 4.663 10.914 9.788 1.00 92.38 191 PHE A N 1
ATOM 1434 C CA . PHE A 1 191 ? 4.989 9.959 10.854 1.00 92.38 191 PHE A CA 1
ATOM 1435 C C . PHE A 1 191 ? 3.755 9.602 11.683 1.00 92.38 191 PHE A C 1
ATOM 1437 O O . PHE A 1 191 ? 3.587 10.064 12.814 1.00 92.38 191 PHE A O 1
ATOM 1444 N N . VAL A 1 192 ? 2.865 8.788 11.119 1.00 94.38 192 VAL A N 1
ATOM 1445 C CA . VAL A 1 192 ? 1.660 8.326 11.813 1.00 94.38 192 VAL A CA 1
ATOM 1446 C C . VAL A 1 192 ? 1.768 6.832 12.055 1.00 94.38 192 VAL A C 1
ATOM 1448 O O . VAL A 1 192 ? 1.695 6.041 11.129 1.00 94.38 192 VAL A O 1
ATOM 1451 N N . GLN A 1 193 ? 1.973 6.442 13.312 1.00 93.50 193 GLN A N 1
ATOM 1452 C CA . GLN A 1 193 ? 2.152 5.039 13.678 1.00 93.50 193 GLN A CA 1
ATOM 1453 C C . GLN A 1 193 ? 0.803 4.297 13.672 1.00 93.50 193 GLN A C 1
ATOM 1455 O O . GLN A 1 193 ? -0.071 4.657 14.478 1.00 93.50 193 GLN A O 1
ATOM 1460 N N . PRO A 1 194 ? 0.631 3.262 12.830 1.00 95.50 194 PRO A N 1
ATOM 1461 C CA . PRO A 1 194 ? -0.515 2.368 12.903 1.00 95.50 194 PRO A CA 1
ATOM 1462 C C . PRO A 1 194 ? -0.461 1.517 14.172 1.00 95.50 194 PRO A C 1
ATOM 1464 O O . PRO A 1 194 ? 0.604 1.232 14.718 1.00 95.50 194 PRO A O 1
ATOM 1467 N N . VAL A 1 195 ? -1.626 1.091 14.634 1.00 94.50 195 VAL A N 1
ATOM 1468 C CA . VAL A 1 195 ? -1.793 0.192 15.771 1.00 94.50 195 VAL A CA 1
ATOM 1469 C C . VAL A 1 195 ? -2.294 -1.143 15.249 1.00 94.50 195 VAL A C 1
ATOM 1471 O O . VAL A 1 195 ? -3.352 -1.199 14.622 1.00 94.50 195 VAL A O 1
ATOM 1474 N N . LEU A 1 196 ? -1.558 -2.215 15.539 1.00 94.88 196 LEU A N 1
ATOM 1475 C CA . LEU A 1 196 ? -2.055 -3.572 15.364 1.00 94.88 196 LEU A CA 1
ATOM 1476 C C . LEU A 1 196 ? -3.083 -3.854 16.463 1.00 94.88 196 LEU A C 1
ATOM 1478 O O . LEU A 1 196 ? -2.719 -3.988 17.627 1.00 94.88 196 LEU A O 1
ATOM 1482 N N . LEU A 1 197 ? -4.365 -3.896 16.102 1.00 94.88 197 LEU A N 1
ATOM 1483 C CA . LEU A 1 197 ? -5.450 -4.164 17.053 1.00 94.88 197 LEU A CA 1
ATOM 1484 C C . LEU A 1 197 ? -5.626 -5.666 17.301 1.00 94.88 197 LEU A C 1
ATOM 1486 O O . LEU A 1 197 ? -6.231 -6.058 18.292 1.00 94.88 197 LEU A O 1
ATOM 1490 N N . GLY A 1 198 ? -5.108 -6.502 16.399 1.00 92.94 198 GLY A N 1
ATOM 1491 C CA . GLY A 1 198 ? -5.213 -7.950 16.504 1.00 92.94 198 GLY A CA 1
ATOM 1492 C C . GLY A 1 198 ? -6.615 -8.443 16.162 1.00 92.94 198 GLY A C 1
ATOM 1493 O O . GLY A 1 198 ? -7.261 -7.949 15.236 1.00 92.94 198 GLY A O 1
ATOM 1494 N N . GLU A 1 199 ? -7.062 -9.448 16.905 1.00 95.19 199 GLU A N 1
ATOM 1495 C CA . GLU A 1 199 ? -8.380 -10.058 16.777 1.00 95.19 199 GLU A CA 1
ATOM 1496 C C . GLU A 1 199 ? -9.388 -9.426 17.731 1.00 95.19 199 GLU A C 1
ATOM 1498 O O . GLU A 1 199 ? -9.112 -9.246 18.915 1.00 95.19 199 GLU A O 1
ATOM 1503 N N . GLY A 1 200 ? -10.581 -9.142 17.219 1.00 95.38 200 GLY A N 1
ATOM 1504 C CA . GLY A 1 200 ? -11.671 -8.599 18.010 1.00 95.38 200 GLY A CA 1
ATOM 1505 C C . GLY A 1 200 ? -12.515 -9.692 18.660 1.00 95.38 200 GLY A C 1
ATOM 1506 O O . GLY A 1 200 ? -12.991 -10.611 17.987 1.00 95.38 200 GLY A O 1
ATOM 1507 N N . ALA A 1 201 ? -12.795 -9.543 19.953 1.00 94.44 201 ALA A N 1
ATOM 1508 C CA . ALA A 1 201 ? -13.777 -10.354 20.658 1.00 94.44 201 ALA A CA 1
ATOM 1509 C C . ALA A 1 201 ? -15.192 -9.962 20.208 1.00 94.44 201 ALA A C 1
ATOM 1511 O O . ALA A 1 201 ? -15.599 -8.803 20.314 1.00 94.44 201 ALA A O 1
ATOM 1512 N N . ARG A 1 202 ? -15.965 -10.924 19.699 1.00 94.06 202 ARG A N 1
ATOM 1513 C CA . ARG A 1 202 ? -17.330 -10.658 19.233 1.00 94.06 202 ARG A CA 1
ATOM 1514 C C . ARG A 1 202 ? -18.301 -10.535 20.411 1.00 94.06 202 ARG A C 1
ATOM 1516 O O . ARG A 1 202 ? -18.395 -11.434 21.242 1.00 94.06 202 ARG A O 1
ATOM 1523 N N . LYS A 1 203 ? -19.089 -9.459 20.432 1.00 90.12 203 LYS A N 1
ATOM 1524 C CA . LYS A 1 203 ? -20.180 -9.216 21.382 1.00 90.12 203 LYS A CA 1
ATOM 1525 C C . LYS A 1 203 ? -21.427 -8.759 20.624 1.00 90.12 203 LYS A C 1
ATOM 1527 O O . LYS A 1 203 ? -21.558 -7.594 20.252 1.00 90.12 203 LYS A O 1
ATOM 1532 N N . GLY A 1 204 ? -22.344 -9.696 20.380 1.00 89.38 204 GLY A N 1
ATOM 1533 C CA . GLY A 1 204 ? -23.494 -9.471 19.501 1.00 89.38 204 GLY A CA 1
ATOM 1534 C C . GLY A 1 204 ? -23.045 -9.168 18.066 1.00 89.38 204 GLY A C 1
ATOM 1535 O O . GLY A 1 204 ? -22.338 -9.968 17.448 1.00 89.38 204 GLY A O 1
ATOM 1536 N N . GLU A 1 205 ? -23.424 -7.991 17.569 1.00 89.06 205 GLU A N 1
ATOM 1537 C CA . GLU A 1 205 ? -23.113 -7.506 16.212 1.00 89.06 205 GLU A CA 1
ATOM 1538 C C . GLU A 1 205 ? -21.844 -6.636 16.134 1.00 89.06 205 GLU A C 1
ATOM 1540 O O . GLU A 1 205 ? -21.546 -6.055 15.088 1.00 89.06 205 GLU A O 1
ATOM 1545 N N . ALA A 1 206 ? -21.097 -6.523 17.235 1.00 94.88 206 ALA A N 1
ATOM 1546 C CA . ALA A 1 206 ? -19.873 -5.735 17.304 1.00 94.88 206 ALA A CA 1
ATOM 1547 C C . ALA A 1 206 ? -18.657 -6.585 17.687 1.00 94.88 206 ALA A C 1
ATOM 1549 O O . ALA A 1 206 ? -18.781 -7.628 18.331 1.00 94.88 206 ALA A O 1
ATOM 1550 N N . TRP A 1 207 ? -17.475 -6.103 17.313 1.00 97.56 207 TRP A N 1
ATOM 1551 C CA . TRP A 1 207 ? -16.182 -6.668 17.685 1.00 97.56 207 TRP A CA 1
ATOM 1552 C C . TRP A 1 207 ? -15.413 -5.660 18.525 1.00 97.56 207 TRP A C 1
ATOM 1554 O O . TRP A 1 207 ? -15.287 -4.497 18.138 1.00 97.56 207 TRP A O 1
ATOM 1564 N N . THR A 1 208 ? -14.917 -6.108 19.672 1.00 97.25 208 THR A N 1
ATOM 1565 C CA . THR A 1 208 ? -14.154 -5.298 20.618 1.00 97.25 208 THR A CA 1
ATOM 1566 C C . THR A 1 208 ? -12.679 -5.665 20.541 1.00 97.25 208 THR A C 1
ATOM 1568 O O . THR A 1 208 ? -12.327 -6.837 20.627 1.00 97.25 208 THR A O 1
ATOM 1571 N N . PHE A 1 209 ? -11.835 -4.654 20.376 1.00 97.44 209 PHE A N 1
ATOM 1572 C CA . PHE A 1 209 ? -10.385 -4.752 20.300 1.00 97.44 209 PHE A CA 1
ATOM 1573 C C . PHE A 1 209 ? -9.783 -3.962 21.452 1.00 97.44 209 PHE A C 1
ATOM 1575 O O . PHE A 1 209 ? -10.102 -2.781 21.605 1.00 97.44 209 PHE A O 1
ATOM 1582 N N . ASP A 1 210 ? -8.892 -4.587 22.208 1.00 95.56 210 ASP A N 1
ATOM 1583 C CA . ASP A 1 210 ? -8.199 -3.967 23.330 1.00 95.56 210 ASP A CA 1
ATOM 1584 C C . ASP A 1 210 ? -6.698 -3.928 23.050 1.00 95.56 210 ASP A C 1
ATOM 1586 O O . ASP A 1 210 ? -6.116 -4.900 22.571 1.00 95.56 210 ASP A O 1
ATOM 1590 N N . TRP A 1 211 ? -6.063 -2.794 23.337 1.00 93.12 211 TRP A N 1
ATOM 1591 C CA . TRP A 1 211 ? -4.615 -2.645 23.211 1.00 93.12 211 TRP A CA 1
ATOM 1592 C C . TRP A 1 211 ? -4.076 -1.614 24.197 1.00 93.12 211 TRP A C 1
ATOM 1594 O O . TRP A 1 211 ? -4.810 -0.788 24.746 1.00 93.12 211 TRP A O 1
ATOM 1604 N N . GLU A 1 212 ? -2.760 -1.617 24.382 1.00 90.31 212 GLU A N 1
ATOM 1605 C CA . GLU A 1 212 ? -2.070 -0.599 25.164 1.00 90.31 212 GLU A CA 1
ATOM 1606 C C . GLU A 1 212 ? -1.189 0.279 24.283 1.00 90.31 212 GLU A C 1
ATOM 1608 O O . GLU A 1 212 ? -0.500 -0.183 23.374 1.00 90.31 212 GLU A O 1
ATOM 1613 N N . ARG A 1 213 ? -1.195 1.583 24.564 1.00 83.44 213 ARG A N 1
ATOM 1614 C CA . ARG A 1 213 ? -0.303 2.550 23.923 1.00 83.44 213 ARG A CA 1
ATOM 1615 C C . ARG A 1 213 ? 0.185 3.551 24.956 1.00 83.44 213 ARG A C 1
ATOM 1617 O O . ARG A 1 213 ? -0.622 4.255 25.562 1.00 83.44 213 ARG A O 1
ATOM 1624 N N . ASN A 1 214 ? 1.504 3.637 25.128 1.00 83.44 214 ASN A N 1
ATOM 1625 C CA . ASN A 1 214 ? 2.163 4.518 26.101 1.00 83.44 214 ASN A CA 1
ATOM 1626 C C . ASN A 1 214 ? 1.633 4.324 27.538 1.00 83.44 214 ASN A C 1
ATOM 1628 O O . ASN A 1 214 ? 1.322 5.299 28.222 1.00 83.44 214 ASN A O 1
ATOM 1632 N N . GLY A 1 215 ? 1.462 3.066 27.964 1.00 84.38 215 GLY A N 1
ATOM 1633 C CA . GLY A 1 215 ? 0.968 2.715 29.302 1.00 84.38 215 GLY A CA 1
ATOM 1634 C C . GLY A 1 215 ? -0.504 3.061 29.552 1.00 84.38 215 GLY A C 1
ATOM 1635 O O . GLY A 1 215 ? -0.932 3.140 30.700 1.00 84.38 215 GLY A O 1
ATOM 1636 N N . ARG A 1 216 ? -1.285 3.326 28.497 1.00 88.25 216 ARG A N 1
ATOM 1637 C CA . ARG A 1 216 ? -2.732 3.551 28.585 1.00 88.25 216 ARG A CA 1
ATOM 1638 C C . ARG A 1 216 ? -3.465 2.489 27.792 1.00 88.25 216 ARG A C 1
ATOM 1640 O O . ARG A 1 216 ? -3.132 2.279 26.626 1.00 88.25 216 ARG A O 1
ATOM 1647 N N . SER A 1 217 ? -4.486 1.901 28.401 1.00 92.06 217 SER A N 1
ATOM 1648 C CA . SER A 1 217 ? -5.394 0.975 27.735 1.00 92.06 217 SER A CA 1
ATOM 1649 C C . SER A 1 217 ? -6.393 1.735 26.865 1.00 92.06 217 SER A C 1
ATOM 1651 O O . SER A 1 217 ? -6.915 2.797 27.238 1.00 92.06 217 SER A O 1
ATOM 1653 N N . TRP A 1 218 ? -6.634 1.176 25.691 1.00 94.94 218 TRP A N 1
ATOM 1654 C CA . TRP A 1 218 ? -7.587 1.647 24.705 1.00 94.94 218 TRP A CA 1
ATOM 1655 C C . TRP A 1 218 ? -8.473 0.486 24.284 1.00 94.94 218 TRP A C 1
ATOM 1657 O O . TRP A 1 218 ? -8.010 -0.648 24.177 1.00 94.94 218 TRP A O 1
ATOM 1667 N N . THR A 1 219 ? -9.723 0.815 23.990 1.00 96.31 219 THR A N 1
ATOM 1668 C CA . THR A 1 219 ? -10.705 -0.132 23.479 1.00 96.31 219 THR A CA 1
ATOM 1669 C C . THR A 1 219 ? -11.367 0.459 22.245 1.00 96.31 219 THR A C 1
ATOM 1671 O O . THR A 1 219 ? -11.842 1.596 22.270 1.00 96.31 219 THR A O 1
ATOM 1674 N N . ALA A 1 220 ? -11.440 -0.312 21.166 1.00 96.94 220 ALA A N 1
ATOM 1675 C CA . ALA A 1 220 ? -12.219 0.010 19.980 1.00 96.94 220 ALA A CA 1
ATOM 1676 C C . ALA A 1 220 ? -13.325 -1.026 19.837 1.00 96.94 220 ALA A C 1
ATOM 1678 O O . ALA A 1 220 ? -13.061 -2.218 19.765 1.00 96.94 220 ALA A O 1
ATOM 1679 N N . THR A 1 221 ? -14.572 -0.578 19.777 1.00 97.19 221 THR A N 1
ATOM 1680 C CA . THR A 1 221 ? -15.705 -1.430 19.419 1.00 97.19 221 THR A CA 1
ATOM 1681 C C . THR A 1 221 ? -16.184 -1.049 18.030 1.00 97.19 221 THR A C 1
ATOM 1683 O O . THR A 1 221 ? -16.535 0.106 17.794 1.00 97.19 221 THR A O 1
ATOM 1686 N N . ILE A 1 222 ? -16.181 -2.012 17.113 1.00 97.19 222 ILE A N 1
ATOM 1687 C CA . ILE A 1 222 ? -16.557 -1.827 15.713 1.00 97.19 222 ILE A CA 1
ATOM 1688 C C . ILE A 1 222 ? -17.810 -2.648 15.440 1.00 97.19 222 ILE A C 1
ATOM 1690 O O . ILE A 1 222 ? -17.783 -3.873 15.526 1.00 97.19 222 ILE A O 1
ATOM 1694 N N . ALA A 1 223 ? -18.901 -1.976 15.089 1.00 95.81 223 ALA A N 1
ATOM 1695 C CA . ALA A 1 223 ? -20.105 -2.611 14.571 1.00 95.81 223 ALA A CA 1
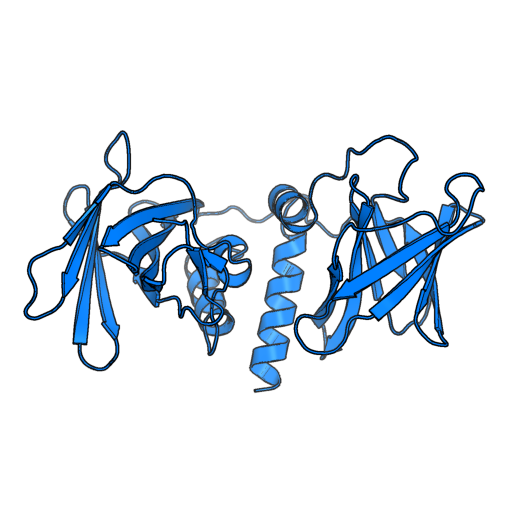ATOM 1696 C C . ALA A 1 223 ? -20.139 -2.439 13.051 1.00 95.81 223 ALA A C 1
ATOM 1698 O O . ALA A 1 223 ? -20.095 -1.315 12.552 1.00 95.81 223 ALA A O 1
ATOM 1699 N N . LEU A 1 224 ? -20.259 -3.535 12.301 1.00 91.81 224 LEU A N 1
ATOM 1700 C CA . LEU A 1 224 ? -20.371 -3.506 10.835 1.00 91.81 224 LEU A CA 1
ATOM 1701 C C . LEU A 1 224 ? -21.812 -3.201 10.376 1.00 91.81 224 LEU A C 1
ATOM 1703 O O . LEU A 1 224 ? -22.321 -3.802 9.430 1.00 91.81 224 LEU A O 1
ATOM 1707 N N . SER A 1 225 ? -22.495 -2.292 11.078 1.00 81.81 225 SER A N 1
ATOM 1708 C CA . SER A 1 225 ? -23.880 -1.906 10.803 1.00 81.81 225 SER A CA 1
ATOM 1709 C C . SER A 1 225 ? -24.032 -1.260 9.423 1.00 81.81 225 SER A C 1
ATOM 1711 O O . SER A 1 225 ? -23.121 -0.613 8.913 1.00 81.81 225 SER A O 1
ATOM 1713 N N . ARG A 1 226 ? -25.210 -1.406 8.806 1.00 75.69 226 ARG A N 1
ATOM 1714 C CA . ARG A 1 226 ? -25.561 -0.670 7.582 1.00 75.69 226 ARG A CA 1
ATOM 1715 C C . ARG A 1 226 ? -26.155 0.700 7.943 1.00 75.69 226 ARG A C 1
ATOM 1717 O O . ARG A 1 226 ? -26.887 0.779 8.926 1.00 75.69 226 ARG A O 1
ATOM 1724 N N . PRO A 1 227 ? -25.883 1.765 7.164 1.00 81.06 227 PRO A N 1
ATOM 1725 C CA . PRO A 1 227 ? -25.147 1.767 5.895 1.00 81.06 227 PRO A CA 1
ATOM 1726 C C . PRO A 1 227 ? -23.617 1.813 6.037 1.00 81.06 227 PRO A C 1
ATOM 1728 O O . PRO A 1 227 ? -22.928 1.585 5.047 1.00 81.06 227 PRO A O 1
ATOM 1731 N N . LYS A 1 228 ? -23.086 2.120 7.227 1.00 91.06 228 LYS A N 1
ATOM 1732 C CA . LYS A 1 228 ? -21.658 2.367 7.461 1.00 91.06 228 LYS A CA 1
ATOM 1733 C C . LYS A 1 228 ? -21.201 1.748 8.784 1.00 91.06 228 LYS A C 1
ATOM 1735 O O . LYS A 1 228 ? -21.962 1.823 9.758 1.00 91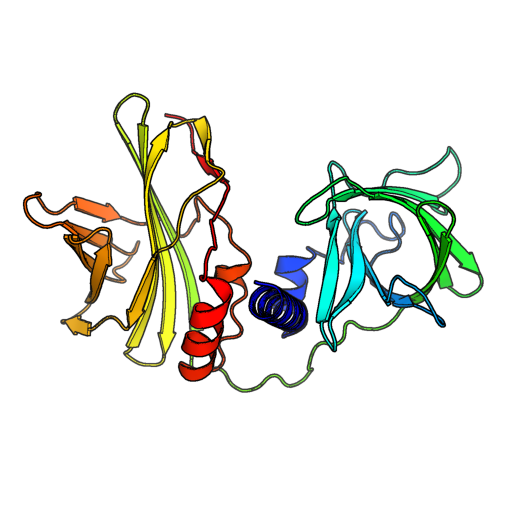.06 228 LYS A O 1
ATOM 1740 N N . PRO A 1 229 ? -19.971 1.203 8.858 1.00 93.50 229 PRO A N 1
ATOM 1741 C CA . PRO A 1 229 ? -19.417 0.747 10.122 1.00 93.50 229 PRO A CA 1
ATOM 1742 C C . PRO A 1 229 ? -19.401 1.866 11.163 1.00 93.50 229 PRO A C 1
ATOM 1744 O O . PRO A 1 229 ? -19.103 3.019 10.850 1.00 93.50 229 PRO A O 1
ATOM 1747 N N . VAL A 1 230 ? -19.701 1.518 12.410 1.00 95.88 230 VAL A N 1
ATOM 1748 C CA . VAL A 1 230 ? -19.657 2.441 13.544 1.00 95.88 230 VAL A CA 1
ATOM 1749 C C . VAL A 1 230 ? -18.517 2.030 14.459 1.00 95.88 230 VAL A C 1
ATOM 1751 O O . VAL A 1 230 ? -18.445 0.887 14.907 1.00 95.88 230 VAL A O 1
ATOM 1754 N N . LEU A 1 231 ? -17.643 2.985 14.747 1.00 96.81 231 LEU A N 1
ATOM 1755 C CA . LEU A 1 231 ? -16.563 2.873 15.711 1.00 96.81 231 LEU A CA 1
ATOM 1756 C C . LEU A 1 231 ? -16.965 3.578 17.005 1.00 96.81 231 LEU A C 1
ATOM 1758 O O . LEU A 1 231 ? -17.369 4.739 16.992 1.00 96.81 231 LEU A O 1
ATOM 1762 N N . THR A 1 232 ? -16.779 2.892 18.125 1.00 96.94 232 THR A N 1
ATOM 1763 C CA . THR A 1 232 ? -16.731 3.498 19.455 1.00 96.94 232 THR A CA 1
ATOM 1764 C C . THR A 1 232 ? -15.326 3.324 20.007 1.00 96.94 232 THR A C 1
ATOM 1766 O O . THR A 1 232 ? -14.878 2.197 20.200 1.00 96.94 232 THR A O 1
ATOM 1769 N N . LEU A 1 233 ? -14.629 4.432 20.237 1.00 96.00 233 LEU A N 1
ATOM 1770 C CA . LEU A 1 233 ? -13.285 4.458 20.798 1.00 96.00 233 LEU A CA 1
ATOM 1771 C C . LEU A 1 233 ? -13.365 4.890 22.261 1.00 96.00 233 LEU A C 1
ATOM 1773 O O . LEU A 1 233 ? -13.899 5.952 22.579 1.00 96.00 233 LEU A O 1
ATOM 1777 N N . THR A 1 234 ? -12.830 4.077 23.159 1.00 94.69 234 THR A N 1
ATOM 1778 C CA . THR A 1 234 ? -12.782 4.361 24.593 1.00 94.69 234 THR A CA 1
ATOM 1779 C C . THR A 1 234 ? -11.335 4.406 25.053 1.00 94.69 234 THR A C 1
ATOM 1781 O O . THR A 1 234 ? -10.524 3.547 24.710 1.00 94.69 234 THR A O 1
ATOM 1784 N N . ARG A 1 235 ? -11.012 5.431 25.844 1.00 91.00 235 ARG A N 1
ATOM 1785 C CA . ARG A 1 235 ? -9.715 5.598 26.500 1.00 91.00 235 ARG A CA 1
ATOM 1786 C C . ARG A 1 235 ? -9.939 5.769 27.993 1.00 91.00 235 ARG A C 1
ATOM 1788 O O . ARG A 1 235 ? -10.871 6.466 28.393 1.00 91.00 235 ARG A O 1
ATOM 1795 N N . ALA A 1 236 ? -9.054 5.199 28.808 1.00 86.19 236 ALA A N 1
ATOM 1796 C CA . ALA A 1 236 ? -9.089 5.387 30.255 1.00 86.19 236 ALA A CA 1
ATOM 1797 C C . ALA A 1 236 ? -9.209 6.881 30.634 1.00 86.19 236 ALA A C 1
ATOM 1799 O O . ALA A 1 236 ? -8.426 7.723 30.174 1.00 86.19 236 ALA A O 1
ATOM 1800 N N . GLY A 1 237 ? -10.217 7.200 31.454 1.00 85.25 237 GLY A N 1
ATOM 1801 C CA . GLY A 1 237 ? -10.493 8.554 31.944 1.00 85.25 237 GLY A CA 1
ATOM 1802 C C . GLY A 1 237 ? -11.101 9.524 30.922 1.00 85.25 237 GLY A C 1
ATOM 1803 O O . GLY A 1 237 ? -11.094 10.727 31.171 1.00 85.25 237 GLY A O 1
ATOM 1804 N N . GLN A 1 238 ? -11.594 9.049 29.773 1.00 89.38 238 GLN A N 1
ATOM 1805 C CA . GLN A 1 238 ? -12.272 9.884 28.774 1.00 89.38 238 GLN A CA 1
ATOM 1806 C C . GLN A 1 238 ? -13.663 9.352 28.432 1.00 89.38 238 GLN A C 1
ATOM 1808 O O . GLN A 1 238 ? -13.918 8.151 28.507 1.00 89.38 238 GLN A O 1
ATOM 1813 N N . ALA A 1 239 ? -14.554 10.260 28.027 1.00 92.06 239 ALA A N 1
ATOM 1814 C CA . ALA A 1 239 ? -15.842 9.878 27.464 1.00 92.06 239 ALA A CA 1
ATOM 1815 C C . ALA A 1 239 ? -15.634 9.076 26.162 1.00 92.06 239 ALA A C 1
ATOM 1817 O O . ALA A 1 239 ? -14.726 9.414 25.393 1.00 92.06 239 ALA A O 1
ATOM 1818 N N . PRO A 1 240 ? -16.455 8.043 25.898 1.00 94.38 240 PRO A N 1
ATOM 1819 C CA . PRO A 1 240 ? -16.418 7.322 24.633 1.00 94.38 240 PRO A CA 1
ATOM 1820 C C . PRO A 1 240 ? -16.616 8.263 23.441 1.00 94.38 240 PRO A C 1
ATOM 1822 O O . PRO A 1 240 ? -17.480 9.139 23.454 1.00 94.38 240 PRO A O 1
ATOM 1825 N N . GLU A 1 241 ? -15.818 8.067 22.398 1.00 94.50 241 GLU A N 1
ATOM 1826 C CA . GLU A 1 241 ? -15.951 8.786 21.137 1.00 94.50 241 GLU A CA 1
ATOM 1827 C C . GLU A 1 241 ? -16.625 7.882 20.104 1.00 94.50 241 GLU A C 1
ATOM 1829 O O . GLU A 1 241 ? -16.176 6.760 19.875 1.00 94.50 241 GLU A O 1
ATOM 1834 N N . HIS A 1 242 ? -17.671 8.378 19.444 1.00 94.56 242 HIS A N 1
ATOM 1835 C CA . HIS A 1 242 ? -18.388 7.647 18.399 1.00 94.56 242 HIS A CA 1
ATOM 1836 C C . HIS A 1 242 ? -18.082 8.231 17.018 1.00 94.56 242 HIS A C 1
ATOM 1838 O O . HIS A 1 242 ? -18.031 9.450 16.850 1.00 94.56 242 HIS A O 1
ATOM 1844 N N . ALA A 1 243 ? -17.902 7.366 16.024 1.00 94.94 243 ALA A N 1
ATOM 1845 C CA . ALA A 1 243 ? -17.672 7.757 14.639 1.00 94.94 243 ALA A CA 1
ATOM 1846 C C . ALA A 1 243 ? -18.363 6.785 13.677 1.00 94.94 243 ALA A C 1
ATOM 1848 O O . ALA A 1 243 ? -18.188 5.573 13.782 1.00 94.94 243 ALA A O 1
ATOM 1849 N N . ALA A 1 244 ? -19.115 7.318 12.714 1.00 96.00 244 ALA A N 1
ATOM 1850 C CA . ALA A 1 244 ? -19.530 6.562 11.536 1.00 96.00 244 ALA A CA 1
ATOM 1851 C C . ALA A 1 244 ? -18.396 6.629 10.506 1.00 96.00 244 ALA A C 1
ATOM 1853 O O . ALA A 1 244 ? -17.924 7.722 10.192 1.00 96.00 244 ALA A O 1
ATOM 1854 N N . LEU A 1 245 ? -17.929 5.477 10.032 1.00 96.69 245 LEU A N 1
ATOM 1855 C CA . LEU A 1 245 ? -16.764 5.390 9.159 1.00 96.69 245 LEU A CA 1
ATOM 1856 C C . LEU A 1 245 ? -17.183 5.287 7.692 1.00 96.69 245 LEU A C 1
ATOM 1858 O O . LEU A 1 245 ? -17.992 4.441 7.316 1.00 96.69 245 LEU A O 1
ATOM 1862 N N . GLU A 1 246 ? -16.589 6.121 6.851 1.00 96.19 246 GLU A N 1
ATOM 1863 C CA . GLU A 1 246 ? -16.729 6.038 5.402 1.00 96.19 246 GLU A CA 1
ATOM 1864 C C . GLU A 1 246 ? -15.838 4.931 4.848 1.00 96.19 246 GLU A C 1
ATOM 1866 O O . GLU A 1 246 ? -14.730 4.734 5.338 1.00 96.19 246 GLU A O 1
ATOM 1871 N N . ALA A 1 247 ? -16.279 4.249 3.788 1.00 94.62 247 ALA A N 1
ATOM 1872 C CA . ALA A 1 247 ? -15.464 3.287 3.040 1.00 94.62 247 ALA A CA 1
ATOM 1873 C C . ALA A 1 247 ? -14.438 4.006 2.140 1.00 94.62 247 ALA A C 1
ATOM 1875 O O . ALA A 1 247 ? -14.432 3.868 0.917 1.00 94.62 247 ALA A O 1
ATOM 1876 N N . ALA A 1 248 ? -13.610 4.842 2.757 1.00 93.12 248 ALA A N 1
ATOM 1877 C CA . ALA A 1 248 ? -12.557 5.616 2.130 1.00 93.12 248 ALA A CA 1
ATOM 1878 C C . ALA A 1 248 ? -11.421 5.811 3.145 1.00 93.12 248 ALA A C 1
ATOM 1880 O O . ALA A 1 248 ? -11.696 6.165 4.292 1.00 93.12 248 ALA A O 1
ATOM 1881 N N . PRO A 1 249 ? -10.154 5.598 2.762 1.00 94.62 249 PRO A N 1
ATOM 1882 C CA . PRO A 1 249 ? -9.024 5.892 3.630 1.00 94.62 249 PRO A CA 1
ATOM 1883 C C . PRO A 1 249 ? -8.645 7.374 3.579 1.00 94.62 249 PRO A C 1
ATOM 1885 O O . PRO A 1 249 ? -8.716 8.014 2.532 1.00 94.62 249 PRO A O 1
ATOM 1888 N N . VAL A 1 250 ? -8.139 7.874 4.701 1.00 95.06 250 VAL A N 1
ATOM 1889 C CA . VAL A 1 250 ? -7.289 9.071 4.782 1.00 95.06 250 VAL A CA 1
ATOM 1890 C C . VAL A 1 250 ? -5.838 8.702 4.464 1.00 95.06 250 VAL A C 1
ATOM 1892 O O . VAL A 1 250 ? -5.170 9.399 3.710 1.00 95.06 250 VAL A O 1
ATOM 1895 N N . PHE A 1 251 ? -5.362 7.575 4.999 1.00 94.88 251 PHE A N 1
ATOM 1896 C CA . PHE A 1 251 ? -4.024 7.043 4.745 1.00 94.88 251 PHE A CA 1
ATOM 1897 C C . PHE A 1 251 ? -4.101 5.819 3.843 1.00 94.88 251 PHE A C 1
ATOM 1899 O O . PHE A 1 251 ? -4.755 4.839 4.195 1.00 94.88 251 PHE A O 1
ATOM 1906 N N . ARG A 1 252 ? -3.412 5.857 2.704 1.00 92.06 252 ARG A N 1
ATOM 1907 C CA . ARG A 1 252 ? -3.140 4.662 1.902 1.00 92.06 252 ARG A CA 1
ATOM 1908 C C . ARG A 1 252 ? -1.816 4.073 2.349 1.00 92.06 252 ARG A C 1
ATOM 1910 O O . ARG A 1 252 ? -0.835 4.807 2.422 1.00 92.06 252 ARG A O 1
ATOM 1917 N N . ASP A 1 253 ? -1.789 2.777 2.628 1.00 91.38 253 ASP A N 1
ATOM 1918 C CA . ASP A 1 253 ? -0.568 2.133 3.109 1.00 91.38 253 ASP A CA 1
ATOM 1919 C C . ASP A 1 253 ? -0.366 0.746 2.506 1.00 91.38 253 ASP A C 1
ATOM 1921 O O . ASP A 1 253 ? -1.106 -0.185 2.812 1.00 91.38 253 ASP A O 1
ATOM 1925 N N . GLU A 1 254 ? 0.651 0.587 1.660 1.00 88.19 254 GLU A N 1
ATOM 1926 C CA . GLU A 1 254 ? 0.955 -0.695 1.016 1.00 88.19 254 GLU A CA 1
ATOM 1927 C C . GLU A 1 254 ? 1.347 -1.776 2.031 1.00 88.19 254 GLU A C 1
ATOM 1929 O O . GLU A 1 254 ? 1.019 -2.945 1.831 1.00 88.19 254 GLU A O 1
ATOM 1934 N N . ALA A 1 255 ? 1.986 -1.402 3.148 1.00 90.31 255 ALA A N 1
ATOM 1935 C CA . ALA A 1 255 ? 2.353 -2.351 4.196 1.00 90.31 255 ALA A CA 1
ATOM 1936 C C . ALA A 1 255 ? 1.126 -2.949 4.894 1.00 90.31 255 ALA A C 1
ATOM 1938 O O . ALA A 1 255 ? 1.231 -3.998 5.523 1.00 90.31 255 ALA A O 1
ATOM 1939 N N . ILE A 1 256 ? -0.032 -2.301 4.782 1.00 93.44 256 ILE A N 1
ATOM 1940 C CA . ILE A 1 256 ? -1.277 -2.741 5.405 1.00 93.44 256 ILE A CA 1
ATOM 1941 C C . ILE A 1 256 ? -2.231 -3.298 4.346 1.00 93.44 256 ILE A C 1
ATOM 1943 O O . ILE A 1 256 ? -2.729 -4.413 4.476 1.00 93.44 256 ILE A O 1
ATOM 1947 N N . GLU A 1 257 ? -2.454 -2.558 3.262 1.00 90.88 257 GLU A N 1
ATOM 1948 C CA . GLU A 1 257 ? -3.430 -2.885 2.220 1.00 90.88 257 GLU A CA 1
ATOM 1949 C C . GLU A 1 257 ? -3.011 -4.070 1.343 1.00 90.88 257 GLU A C 1
ATOM 1951 O O . GLU A 1 257 ? -3.880 -4.716 0.754 1.00 90.88 257 GLU A O 1
ATOM 1956 N N . PHE A 1 258 ? -1.711 -4.370 1.220 1.00 87.44 258 PHE A N 1
ATOM 1957 C CA . PHE A 1 258 ? -1.233 -5.462 0.359 1.00 87.44 258 PHE A CA 1
ATOM 1958 C C . PHE A 1 258 ? -0.959 -6.766 1.097 1.00 87.44 258 PHE A C 1
ATOM 1960 O O . PHE A 1 258 ? -0.520 -7.721 0.461 1.00 87.44 258 PHE A O 1
ATOM 1967 N N . ALA A 1 259 ? -1.271 -6.849 2.389 1.00 86.94 259 ALA A N 1
ATOM 1968 C CA . ALA A 1 259 ? -1.038 -8.050 3.176 1.00 86.94 259 ALA A CA 1
ATOM 1969 C C . ALA A 1 259 ? -1.521 -9.335 2.435 1.00 86.94 259 ALA A C 1
ATOM 1971 O O . ALA A 1 259 ? -2.665 -9.373 1.957 1.00 86.94 259 ALA A O 1
ATOM 1972 N N . PRO A 1 260 ? -0.661 -10.362 2.257 1.00 71.12 260 PRO A N 1
ATOM 1973 C CA . PRO A 1 260 ? -0.963 -11.681 1.709 1.00 71.12 260 PRO A CA 1
ATOM 1974 C C . PRO A 1 260 ? -1.663 -12.494 2.774 1.00 71.12 260 PRO A C 1
ATOM 1976 O O . PRO A 1 260 ? -1.055 -13.104 3.635 1.00 71.12 260 PRO A O 1
ATOM 1979 N N . LEU A 1 261 ? -2.985 -12.415 2.743 1.00 71.88 261 LEU A N 1
ATOM 1980 C CA . LEU A 1 261 ? -3.831 -12.873 3.828 1.00 71.88 261 LEU A CA 1
ATOM 1981 C C . LEU A 1 261 ? -4.650 -14.058 3.359 1.00 71.88 261 LEU A C 1
ATOM 1983 O O . LEU A 1 261 ? -5.844 -13.920 3.101 1.00 71.88 261 LEU A O 1
ATOM 1987 N N . THR A 1 262 ? -3.994 -15.208 3.184 1.00 83.62 262 THR A N 1
ATOM 1988 C CA . THR A 1 262 ? -4.739 -16.436 2.890 1.00 83.62 262 THR A CA 1
ATOM 1989 C C . THR A 1 262 ? -5.396 -16.965 4.158 1.00 83.62 262 THR A C 1
ATOM 1991 O O . THR A 1 262 ? -6.579 -17.298 4.107 1.00 83.62 262 THR A O 1
ATOM 1994 N N . ALA A 1 263 ? -4.696 -16.897 5.296 1.00 89.75 263 ALA A N 1
ATOM 1995 C CA . ALA A 1 263 ? -5.193 -17.259 6.623 1.00 89.75 263 ALA A CA 1
ATOM 1996 C C . ALA A 1 263 ? -4.680 -16.318 7.734 1.00 89.75 263 ALA A C 1
ATOM 1998 O O . ALA A 1 263 ? -3.831 -15.452 7.514 1.00 89.75 263 ALA A O 1
ATOM 1999 N N . LYS A 1 264 ? -5.170 -16.510 8.968 1.00 90.12 264 LYS A N 1
ATOM 2000 C CA . LYS A 1 264 ? -4.709 -15.769 10.160 1.00 90.12 264 LYS A CA 1
ATOM 2001 C C . LYS A 1 264 ? -3.205 -15.909 10.439 1.00 90.12 264 LYS A C 1
ATOM 2003 O O . LYS A 1 264 ? -2.594 -14.944 10.879 1.00 90.12 264 LYS A O 1
ATOM 2008 N N . ALA A 1 265 ? -2.606 -17.071 10.178 1.00 90.62 265 ALA A N 1
ATOM 2009 C CA . ALA A 1 265 ? -1.170 -17.267 10.394 1.00 90.62 265 ALA A CA 1
ATOM 2010 C C . ALA A 1 265 ? -0.326 -16.323 9.517 1.00 90.62 265 ALA A C 1
ATOM 2012 O O . ALA A 1 265 ? 0.600 -15.688 10.018 1.00 90.62 265 ALA A O 1
ATOM 2013 N N . ASP A 1 266 ? -0.704 -16.156 8.244 1.00 89.44 266 ASP A N 1
ATOM 2014 C CA . ASP A 1 266 ? -0.035 -15.211 7.343 1.00 89.44 266 ASP A CA 1
ATOM 2015 C C . ASP A 1 266 ? -0.239 -13.767 7.802 1.00 89.44 266 ASP A C 1
ATOM 2017 O O . ASP A 1 266 ? 0.672 -12.951 7.709 1.00 89.44 266 ASP A O 1
ATOM 2021 N N . TRP A 1 267 ? -1.431 -13.453 8.329 1.00 92.44 267 TRP A N 1
ATOM 2022 C CA . TRP A 1 267 ? -1.737 -12.139 8.896 1.00 92.44 267 TRP A CA 1
ATOM 2023 C C . TRP A 1 267 ? -0.806 -11.794 10.053 1.00 92.44 267 TRP A C 1
ATOM 2025 O O . TRP A 1 267 ? -0.223 -1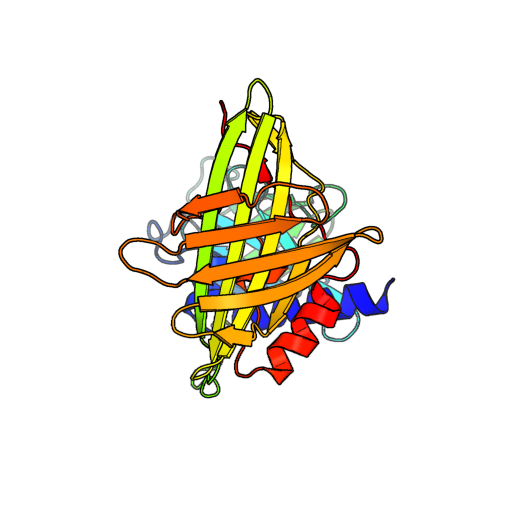0.711 10.064 1.00 92.44 267 TRP A O 1
ATOM 2035 N N . ASP A 1 268 ? -0.639 -12.718 11.000 1.00 92.06 268 ASP A N 1
ATOM 2036 C CA . ASP A 1 268 ? 0.243 -12.520 12.150 1.00 92.06 268 ASP A CA 1
ATOM 2037 C C . ASP A 1 268 ? 1.687 -12.322 11.709 1.00 92.06 268 ASP A C 1
ATOM 2039 O O . ASP A 1 268 ? 2.296 -11.313 12.059 1.00 92.06 268 ASP A O 1
ATOM 2043 N N . HIS A 1 269 ? 2.196 -13.235 10.879 1.00 90.75 269 HIS A N 1
ATOM 2044 C CA . HIS A 1 269 ? 3.564 -13.166 10.376 1.00 90.75 269 HIS A CA 1
ATOM 2045 C C . HIS A 1 269 ? 3.829 -11.867 9.602 1.00 90.75 269 HIS A C 1
ATOM 2047 O O . HIS A 1 269 ? 4.839 -11.193 9.815 1.00 90.75 269 HIS A O 1
ATOM 2053 N N . TRP A 1 270 ? 2.893 -11.476 8.733 1.00 92.94 270 TRP A N 1
ATOM 2054 C CA . TRP A 1 270 ? 2.990 -10.240 7.969 1.00 92.94 270 TRP A CA 1
ATOM 2055 C C . TRP A 1 270 ? 3.073 -9.025 8.889 1.00 92.94 270 TRP A C 1
ATOM 2057 O O . TRP A 1 270 ? 4.007 -8.235 8.771 1.00 92.94 270 TRP A O 1
ATOM 2067 N N . PHE A 1 271 ? 2.124 -8.849 9.813 1.00 94.19 271 PHE A N 1
ATOM 2068 C CA . PHE A 1 271 ? 2.079 -7.644 10.642 1.00 94.19 271 PHE A CA 1
ATOM 2069 C C . PHE A 1 271 ? 3.148 -7.616 11.743 1.00 94.19 271 PHE A C 1
ATOM 2071 O O . PHE A 1 271 ? 3.557 -6.520 12.134 1.00 94.19 271 PHE A O 1
ATOM 2078 N N . GLU A 1 272 ? 3.666 -8.773 12.169 1.00 91.25 272 GLU A N 1
ATOM 2079 C CA . GLU A 1 272 ? 4.855 -8.879 13.024 1.00 91.25 272 GLU A CA 1
ATOM 2080 C C . GLU A 1 272 ? 6.095 -8.274 12.354 1.00 91.25 272 GLU A C 1
ATOM 2082 O O . GLU A 1 272 ? 6.896 -7.625 13.018 1.00 91.25 272 GLU A O 1
ATOM 2087 N N . ILE A 1 273 ? 6.243 -8.422 11.036 1.00 90.62 273 ILE A N 1
ATOM 2088 C CA . ILE A 1 273 ? 7.395 -7.880 10.301 1.00 90.62 273 ILE A CA 1
ATOM 2089 C C . ILE A 1 273 ? 7.111 -6.461 9.804 1.00 90.62 273 ILE A C 1
ATOM 2091 O O . ILE A 1 273 ? 7.930 -5.551 9.951 1.00 90.62 273 ILE A O 1
ATOM 2095 N N . MET A 1 274 ? 5.941 -6.255 9.206 1.00 91.31 274 MET A N 1
ATOM 2096 C CA . MET A 1 274 ? 5.631 -5.058 8.430 1.00 91.31 274 MET A CA 1
ATOM 2097 C C . MET A 1 274 ? 5.371 -3.821 9.282 1.00 91.31 274 MET A C 1
ATOM 2099 O O . MET A 1 274 ? 5.643 -2.716 8.812 1.00 91.31 274 MET A O 1
ATOM 2103 N N . LEU A 1 275 ? 4.881 -3.977 10.519 1.00 91.44 275 LEU A N 1
ATOM 2104 C CA . LEU A 1 275 ? 4.593 -2.839 11.402 1.00 91.44 275 LEU A CA 1
ATOM 2105 C C . LEU A 1 275 ? 5.759 -2.445 12.314 1.00 91.44 275 LEU A C 1
ATOM 2107 O O . LEU A 1 275 ? 5.703 -1.392 12.956 1.00 91.44 275 LEU A O 1
ATOM 2111 N N . VAL A 1 276 ? 6.838 -3.230 12.359 1.00 89.00 276 VAL A N 1
ATOM 2112 C CA . VAL A 1 276 ? 8.008 -2.912 13.188 1.00 89.00 276 VAL A CA 1
ATOM 2113 C C . VAL A 1 276 ? 8.690 -1.647 12.670 1.00 89.00 276 VAL A C 1
ATOM 2115 O O . VAL A 1 276 ? 9.244 -1.610 11.573 1.00 89.00 276 VAL A O 1
ATOM 2118 N N . GLY A 1 277 ? 8.643 -0.585 13.480 1.00 84.62 277 GLY A N 1
ATOM 2119 C CA . GLY A 1 277 ? 9.216 0.721 13.135 1.00 84.62 277 GLY A CA 1
ATOM 2120 C C . GLY A 1 277 ? 8.548 1.401 11.934 1.00 84.62 277 GLY A C 1
ATOM 2121 O O . GLY A 1 277 ? 9.141 2.298 11.335 1.00 84.62 277 GLY A O 1
ATOM 2122 N N . HIS A 1 278 ? 7.347 0.964 11.554 1.00 90.62 278 HIS A N 1
ATOM 2123 C CA . HIS A 1 278 ? 6.630 1.484 10.401 1.00 90.62 278 HIS A CA 1
ATOM 2124 C C . HIS A 1 278 ? 5.751 2.685 10.768 1.00 90.62 278 HIS A C 1
ATOM 2126 O O . HIS A 1 278 ? 5.100 2.724 11.815 1.00 90.62 278 HIS A O 1
ATOM 2132 N N . PHE A 1 279 ? 5.720 3.658 9.863 1.00 92.50 279 PHE A N 1
ATOM 2133 C CA . PHE A 1 279 ? 4.862 4.828 9.937 1.00 92.50 279 PHE A CA 1
ATOM 2134 C C . PHE A 1 279 ? 4.145 4.993 8.604 1.00 92.50 279 PHE A C 1
ATOM 2136 O O . PHE A 1 279 ? 4.784 4.947 7.551 1.00 92.50 279 PHE A O 1
ATOM 2143 N N . SER A 1 280 ? 2.845 5.248 8.676 1.00 93.56 280 SER A N 1
ATOM 2144 C CA . SER A 1 280 ? 2.071 5.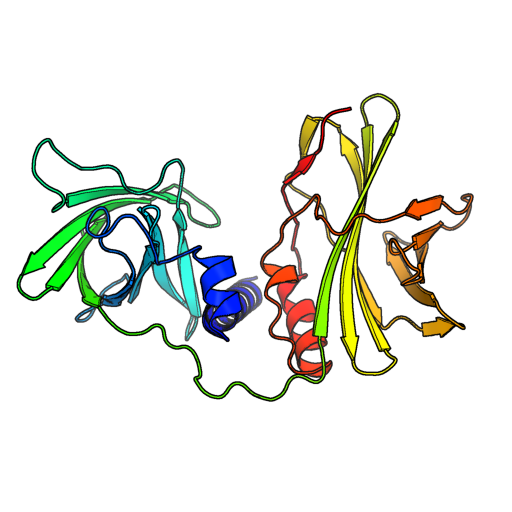730 7.544 1.00 93.56 280 SER A CA 1
ATOM 2145 C C . SER A 1 280 ? 2.328 7.220 7.343 1.00 93.56 280 SER A C 1
ATOM 2147 O O . SER A 1 280 ? 2.553 7.970 8.304 1.00 93.56 280 SER A O 1
ATOM 2149 N N . ALA A 1 281 ? 2.244 7.650 6.088 1.00 92.06 281 ALA A N 1
ATOM 2150 C CA . ALA A 1 281 ? 2.316 9.049 5.703 1.00 92.06 281 ALA A CA 1
ATOM 2151 C C . ALA A 1 281 ? 1.146 9.412 4.785 1.00 92.06 281 ALA A C 1
ATOM 2153 O O . ALA A 1 281 ? 0.644 8.568 4.043 1.00 92.06 281 ALA A O 1
ATOM 2154 N N . GLY A 1 282 ? 0.689 10.660 4.842 1.00 92.12 282 GLY A N 1
ATOM 2155 C CA . GLY A 1 282 ? -0.437 11.109 4.029 1.00 92.12 282 GLY A CA 1
ATOM 2156 C C . GLY A 1 282 ? -0.841 12.552 4.286 1.00 92.12 282 GLY A C 1
ATOM 2157 O O . GLY A 1 282 ? -0.471 13.152 5.298 1.00 92.12 282 GLY A O 1
ATOM 2158 N N . ASP A 1 283 ? -1.610 13.104 3.353 1.00 93.56 283 ASP A N 1
ATOM 2159 C CA . ASP A 1 283 ? -2.144 14.458 3.452 1.00 93.56 283 ASP A CA 1
ATOM 2160 C C . ASP A 1 283 ? -3.437 14.465 4.261 1.00 93.56 283 ASP A C 1
ATOM 2162 O O . ASP A 1 283 ? -4.368 13.700 4.003 1.00 93.56 283 ASP A O 1
ATOM 2166 N N . ILE A 1 284 ? -3.495 15.340 5.261 1.00 95.56 284 ILE A N 1
ATOM 2167 C CA . ILE A 1 284 ? -4.664 15.454 6.124 1.00 95.56 284 ILE A CA 1
ATOM 2168 C C . ILE A 1 284 ? -5.669 16.399 5.472 1.00 95.56 284 ILE A C 1
ATOM 2170 O O . ILE A 1 284 ? -5.283 17.520 5.123 1.00 95.56 284 ILE A O 1
ATOM 2174 N N . PRO A 1 285 ? -6.952 16.002 5.337 1.00 92.44 285 PRO A N 1
ATOM 2175 C CA . PRO A 1 285 ? -7.978 16.876 4.790 1.00 92.44 285 PRO A CA 1
ATOM 2176 C C . PRO A 1 285 ? -7.995 18.233 5.491 1.00 92.44 285 PRO A C 1
ATOM 2178 O O . PRO A 1 285 ? -7.794 18.326 6.708 1.00 92.44 285 PRO A O 1
ATOM 2181 N N . ALA A 1 286 ? -8.209 19.288 4.709 1.00 90.75 286 ALA A N 1
ATOM 2182 C CA . ALA A 1 286 ? -8.411 20.612 5.265 1.00 90.75 286 ALA A CA 1
ATOM 2183 C C . ALA A 1 286 ? -9.722 20.653 6.062 1.00 90.75 286 ALA A C 1
ATOM 2185 O O . ALA A 1 286 ? -10.727 20.045 5.682 1.00 90.75 286 ALA A O 1
ATOM 2186 N N . CYS A 1 287 ? -9.651 21.387 7.162 1.00 83.56 287 CYS A N 1
ATOM 2187 C CA . CYS A 1 287 ? -10.764 21.967 7.883 1.00 83.56 287 CYS A CA 1
ATOM 2188 C C . CYS A 1 287 ? -10.732 23.470 7.544 1.00 83.56 287 CYS A C 1
ATOM 2190 O O . CYS A 1 287 ? -11.818 24.067 7.483 1.00 83.56 287 CYS A O 1
#

Radius of gyration: 21.55 Å; Cα contacts (8 Å, |Δi|>4): 642; chains: 1; bounding box: 53×45×65 Å

Mean predicted aligned error: 6.66 Å

Secondary structure (DSSP, 8-state):
-HHHHHHHHHHHHHHHHSSHHHHHHHH--S--STTTS--EEEEESSS-S--EEEE-TT--EEEEEEEETTEEEEEEE-TT--EESSSSSSSEEEEEEEESSS--EEEEEEEEGGGEEEEEETTEEEEEEEE-----SSPPPPSSEEEEEEEEEEEETTEEEEEEEEEEEETTEEEEEEEEEEEETTSEEEEE--EEEEEEEEETTEEEEEEEETTEEEEEEEE--SSS-EEEEEETTSPPEEEEPBSS-SS--HHHHT---SSHHHHHHHHHHHTTT--EEEEPPP-

Nearest PDB structures (foldseek):
  1fdq-assembly2_B  TM=5.553E-01  e=3.718E-02  Homo sapiens
  4i3b-assembly6_F  TM=5.401E-01  e=5.029E-02  Anguilla japonica
  3rzy-assembly1_A  TM=4.605E-01  e=2.516E-01  Homo sapiens
  5bvt-assembly1_A  TM=5.152E-01  e=4.375E-01  Pygoscelis papua
  1vyg-assembly1_A  TM=5.371E-01  e=6.881E-01  Schistosoma mansoni